Protein AF-A0A698FXP6-F1 (afdb_monomer_lite)

pLDDT: mean 78.18, std 20.12, range [32.0, 98.62]

Structure (mmCIF, N/CA/C/O backbone):
data_AF-A0A698FXP6-F1
#
_entry.id   AF-A0A698FXP6-F1
#
loop_
_atom_site.group_PDB
_atom_site.id
_atom_site.type_symbol
_atom_site.label_atom_id
_atom_site.label_alt_id
_atom_site.label_comp_id
_atom_site.label_asym_id
_atom_site.label_entity_id
_atom_site.label_seq_id
_atom_site.pdbx_PDB_ins_code
_atom_site.Cartn_x
_atom_site.Cartn_y
_atom_site.Cartn_z
_atom_site.occupancy
_atom_site.B_iso_or_equiv
_atom_site.auth_seq_id
_atom_site.auth_comp_id
_atom_site.auth_asym_id
_atom_site.auth_atom_id
_atom_site.pdbx_PDB_model_num
ATOM 1 N N . MET A 1 1 ? 58.112 42.639 3.719 1.00 52.44 1 MET A N 1
ATOM 2 C CA . MET A 1 1 ? 56.842 42.776 4.462 1.00 52.44 1 MET A CA 1
ATOM 3 C C . MET A 1 1 ? 56.917 41.830 5.648 1.00 52.44 1 MET A C 1
ATOM 5 O O . MET A 1 1 ? 56.890 40.625 5.448 1.00 52.44 1 MET A O 1
ATOM 9 N N . SER A 1 2 ? 57.162 42.370 6.843 1.00 51.94 2 SER A N 1
ATOM 10 C CA . SER A 1 2 ? 57.172 41.609 8.096 1.00 51.94 2 SER A CA 1
ATOM 11 C C . SER A 1 2 ? 55.723 41.306 8.459 1.00 51.94 2 SER A C 1
ATOM 13 O O . SER A 1 2 ? 54.957 42.241 8.673 1.00 51.94 2 SER A O 1
ATOM 15 N N . VAL A 1 3 ? 55.326 40.035 8.450 1.00 59.34 3 VAL A N 1
ATOM 16 C CA . VAL A 1 3 ? 54.004 39.623 8.937 1.00 59.34 3 VAL A CA 1
ATOM 17 C C . VAL A 1 3 ? 53.989 39.876 10.440 1.00 59.34 3 VAL A C 1
ATOM 19 O O . VAL A 1 3 ? 54.832 39.337 11.155 1.00 59.34 3 VAL A O 1
ATOM 22 N N . ASP A 1 4 ? 53.078 40.732 10.891 1.00 67.06 4 ASP A N 1
ATOM 23 C CA . ASP A 1 4 ? 52.912 41.076 12.298 1.00 67.06 4 ASP A CA 1
ATOM 24 C C . ASP A 1 4 ? 52.413 39.844 13.068 1.00 67.06 4 ASP A C 1
ATOM 26 O O . ASP A 1 4 ? 51.232 39.501 13.067 1.00 67.06 4 ASP A O 1
ATOM 30 N N . MET A 1 5 ? 53.356 39.101 13.649 1.00 67.50 5 MET A N 1
ATOM 31 C CA . MET A 1 5 ? 53.075 37.915 14.459 1.00 67.50 5 MET A CA 1
ATOM 32 C C . MET A 1 5 ? 52.347 38.266 15.760 1.00 67.50 5 MET A C 1
ATOM 34 O O . MET A 1 5 ? 51.707 37.382 16.323 1.00 67.50 5 MET A O 1
ATOM 38 N N . SER A 1 6 ? 52.393 39.528 16.209 1.00 72.06 6 SER A N 1
ATOM 39 C CA . SER A 1 6 ? 51.707 39.963 17.428 1.00 72.06 6 SER A CA 1
ATOM 40 C C . SER A 1 6 ? 50.195 39.845 17.267 1.00 72.06 6 SER A C 1
ATOM 42 O O . SER A 1 6 ? 49.540 39.224 18.098 1.00 72.06 6 SER A O 1
ATOM 44 N N . SER A 1 7 ? 49.650 40.312 16.136 1.00 71.62 7 SER A N 1
ATOM 45 C CA . SER A 1 7 ? 48.199 40.286 15.906 1.00 71.62 7 SER A CA 1
ATOM 46 C C . SER A 1 7 ? 47.633 38.862 15.870 1.00 71.62 7 SER A C 1
ATOM 48 O O . SER A 1 7 ? 46.507 38.630 16.300 1.00 71.62 7 SER A O 1
ATOM 50 N N . LYS A 1 8 ? 48.413 37.889 15.380 1.00 75.31 8 LYS A N 1
ATOM 51 C CA . LYS A 1 8 ? 48.005 36.476 15.333 1.00 75.31 8 LYS A CA 1
ATOM 52 C C . LYS A 1 8 ? 48.043 35.803 16.703 1.00 75.31 8 LYS A C 1
ATOM 54 O O . LYS A 1 8 ? 47.265 34.885 16.946 1.00 75.31 8 LYS A O 1
ATOM 59 N N . ILE A 1 9 ? 48.952 36.231 17.579 1.00 78.31 9 ILE A N 1
ATOM 60 C CA . ILE A 1 9 ? 49.027 35.743 18.961 1.00 78.31 9 ILE A CA 1
ATOM 61 C C . ILE A 1 9 ? 47.847 36.294 19.768 1.00 78.31 9 ILE A C 1
ATOM 63 O O . ILE A 1 9 ? 47.213 35.533 20.496 1.00 78.31 9 ILE A O 1
ATOM 67 N N . ASP A 1 10 ? 47.499 37.566 19.572 1.00 77.12 10 ASP A N 1
ATOM 68 C CA . ASP A 1 10 ? 46.358 38.197 20.241 1.00 77.12 10 ASP A CA 1
ATOM 69 C C . ASP A 1 10 ? 45.021 37.568 19.806 1.00 77.12 10 ASP A C 1
ATOM 71 O O . ASP A 1 10 ? 44.166 37.268 20.641 1.00 77.12 10 ASP A O 1
ATOM 75 N N . GLU A 1 11 ? 44.863 37.276 18.511 1.00 80.50 11 GLU A N 1
ATOM 76 C CA . GLU A 1 11 ? 43.686 36.580 17.972 1.00 80.50 11 GLU A CA 1
ATOM 77 C C . GLU A 1 11 ? 43.572 35.140 18.505 1.00 80.50 11 GLU A C 1
ATOM 79 O O . GLU A 1 11 ? 42.487 34.683 18.872 1.00 80.50 11 GLU A O 1
ATOM 84 N N . LEU A 1 12 ? 44.695 34.424 18.623 1.00 81.12 12 LEU A N 1
ATOM 85 C CA . LEU A 1 12 ? 44.717 33.083 19.206 1.00 81.12 12 LEU A CA 1
ATOM 86 C C . LEU A 1 12 ? 44.369 33.104 20.703 1.00 81.12 12 LEU A C 1
ATOM 88 O O . LEU A 1 12 ? 43.596 32.260 21.158 1.00 81.12 12 LEU A O 1
ATOM 92 N N . ALA A 1 13 ? 44.896 34.068 21.460 1.00 80.62 13 ALA A N 1
ATOM 93 C CA . ALA A 1 13 ? 44.591 34.233 22.880 1.00 80.62 13 ALA A CA 1
ATOM 94 C C . ALA A 1 13 ? 43.106 34.555 23.110 1.00 80.62 13 ALA A C 1
ATOM 96 O O . ALA A 1 13 ? 42.485 33.994 24.015 1.00 80.62 13 ALA A O 1
ATOM 97 N N . HIS A 1 14 ? 42.518 35.393 22.253 1.00 84.38 14 HIS A N 1
ATOM 98 C CA . HIS A 1 14 ? 41.090 35.698 22.283 1.00 84.38 14 HIS A CA 1
ATOM 99 C C . HIS A 1 14 ? 40.230 34.450 22.030 1.00 84.38 14 HIS A C 1
ATOM 101 O O . HIS A 1 14 ? 39.329 34.146 22.814 1.00 84.38 14 HIS A O 1
ATOM 107 N N . ASN A 1 15 ? 40.567 33.670 20.998 1.00 81.75 15 ASN A N 1
ATOM 108 C CA . ASN A 1 15 ? 39.846 32.442 20.656 1.00 81.75 15 ASN A CA 1
ATOM 109 C C . ASN A 1 15 ? 39.940 31.376 21.759 1.00 81.75 15 ASN A C 1
ATOM 111 O O . ASN A 1 15 ? 38.957 30.695 22.047 1.00 81.75 15 ASN A O 1
ATOM 115 N N . ILE A 1 16 ? 41.099 31.243 22.413 1.00 83.56 16 ILE A N 1
ATOM 116 C CA . ILE A 1 16 ? 41.267 30.342 23.563 1.00 83.56 16 ILE A CA 1
ATOM 117 C C . ILE A 1 16 ? 40.396 30.801 24.741 1.00 83.56 16 ILE A C 1
ATOM 119 O O . ILE A 1 16 ? 39.732 29.971 25.361 1.00 83.56 16 ILE A O 1
ATOM 123 N N . GLY A 1 17 ? 40.339 32.108 25.013 1.00 82.19 17 GLY A N 1
ATOM 124 C CA . GLY A 1 17 ? 39.472 32.672 26.049 1.00 82.19 17 GLY A CA 1
ATOM 125 C C . GLY A 1 17 ? 37.987 32.378 25.813 1.00 82.19 17 GLY A C 1
ATOM 126 O O . GLY A 1 17 ? 37.281 31.990 26.742 1.00 82.19 17 GLY A O 1
ATOM 127 N N . GLU A 1 18 ? 37.508 32.479 24.568 1.00 84.75 18 GLU A N 1
ATOM 128 C CA . GLU A 1 18 ? 36.126 32.108 24.238 1.00 84.75 18 GLU A CA 1
ATOM 129 C C . GLU A 1 18 ? 35.833 30.622 24.465 1.00 84.75 18 GLU A C 1
ATOM 131 O O . GLU A 1 18 ? 34.752 30.271 24.942 1.00 84.75 18 GLU A O 1
ATOM 136 N N . VAL A 1 19 ? 36.775 29.741 24.118 1.00 83.88 19 VAL A N 1
ATOM 137 C CA . VAL A 1 19 ? 36.614 28.293 24.307 1.00 83.88 19 VAL A CA 1
ATOM 138 C C . VAL A 1 19 ? 36.548 27.943 25.793 1.00 83.88 19 VAL A C 1
ATOM 140 O O . VAL A 1 19 ? 35.687 27.154 26.179 1.00 83.88 19 VAL A O 1
ATOM 143 N N . ILE A 1 20 ? 37.390 28.563 26.624 1.00 83.62 20 ILE A N 1
ATOM 144 C CA . ILE A 1 20 ? 37.376 28.376 28.083 1.00 83.62 20 ILE A CA 1
ATOM 145 C C . ILE A 1 20 ? 36.038 28.843 28.669 1.00 83.62 20 ILE A C 1
ATOM 147 O O . ILE A 1 20 ? 35.369 28.068 29.344 1.00 83.62 20 ILE A O 1
ATOM 151 N N . ASN A 1 21 ? 35.565 30.038 28.300 1.00 82.31 21 ASN A N 1
ATOM 152 C CA . ASN A 1 21 ? 34.280 30.554 28.786 1.00 82.31 21 ASN A CA 1
ATOM 153 C C . ASN A 1 21 ? 33.091 29.649 28.406 1.00 82.31 21 ASN A C 1
ATOM 155 O O . ASN A 1 21 ? 32.135 29.505 29.170 1.00 82.31 21 ASN A O 1
ATOM 159 N N . ARG A 1 22 ? 33.124 29.027 27.218 1.00 80.12 22 ARG A N 1
ATOM 160 C CA . ARG A 1 22 ? 32.092 28.063 26.797 1.00 80.12 22 ARG A CA 1
ATOM 161 C C . ARG A 1 22 ? 32.179 26.748 27.573 1.00 80.12 22 ARG A C 1
ATOM 163 O O . ARG A 1 22 ? 31.138 26.137 27.809 1.00 80.12 22 ARG A O 1
ATOM 170 N N . ALA A 1 23 ? 33.382 26.314 27.945 1.00 75.69 23 ALA A N 1
ATOM 171 C CA . ALA A 1 23 ? 33.595 25.121 28.758 1.00 75.69 23 ALA A CA 1
ATOM 172 C C . ALA A 1 23 ? 33.099 25.324 30.199 1.00 75.69 23 ALA A C 1
ATOM 174 O O . ALA A 1 23 ? 32.374 24.469 30.704 1.00 75.69 23 ALA A O 1
ATOM 175 N N . ASP A 1 24 ? 33.376 26.480 30.805 1.00 80.75 24 ASP A N 1
ATOM 176 C CA . ASP A 1 24 ? 32.893 26.820 32.151 1.00 80.75 24 ASP A CA 1
ATOM 177 C C . ASP A 1 24 ? 31.356 26.876 32.192 1.00 80.75 24 ASP A C 1
ATOM 179 O O . ASP A 1 24 ? 30.720 26.249 33.035 1.00 80.75 24 ASP A O 1
ATOM 183 N N . ALA A 1 25 ? 30.726 27.496 31.187 1.00 79.94 25 ALA A N 1
ATOM 184 C CA . ALA A 1 25 ? 29.265 27.530 31.076 1.00 79.94 25 ALA A CA 1
ATOM 185 C C . ALA A 1 25 ? 28.618 26.145 30.852 1.00 79.94 25 ALA A C 1
ATOM 187 O O . ALA A 1 25 ? 27.419 25.970 31.095 1.00 79.94 25 ALA A O 1
ATOM 188 N N . LEU A 1 26 ? 29.370 25.169 30.330 1.00 75.00 26 LEU A N 1
ATOM 189 C CA . LEU A 1 26 ? 28.927 23.777 30.227 1.00 75.00 26 LEU A CA 1
ATOM 190 C C . LEU A 1 26 ? 29.074 23.057 31.570 1.00 75.00 26 LEU A C 1
ATOM 192 O O . LEU A 1 26 ? 28.147 22.345 31.951 1.00 75.00 26 LEU A O 1
ATOM 196 N N . MET A 1 27 ? 30.175 23.275 32.292 1.00 76.25 27 MET A N 1
ATOM 197 C CA . MET A 1 27 ? 30.396 22.716 33.630 1.00 76.25 27 MET A CA 1
ATOM 198 C C . MET A 1 27 ? 29.318 23.164 34.621 1.00 76.25 27 MET A C 1
ATOM 200 O O . MET A 1 27 ? 28.697 22.308 35.246 1.00 76.25 27 MET A O 1
ATOM 204 N N . ASP A 1 28 ? 28.971 24.454 34.649 1.00 72.75 28 ASP A N 1
ATOM 205 C CA . ASP A 1 28 ? 27.886 24.976 35.498 1.00 72.75 28 ASP A CA 1
ATOM 206 C C . ASP A 1 28 ? 26.535 24.286 35.218 1.00 72.75 28 ASP A C 1
ATOM 208 O O . ASP A 1 28 ? 25.719 24.055 36.116 1.00 72.75 28 ASP A O 1
ATOM 212 N N . LYS A 1 29 ? 26.268 23.936 33.950 1.00 73.00 29 LYS A N 1
ATOM 213 C CA . LYS A 1 29 ? 25.051 23.203 33.565 1.00 73.00 29 LYS A CA 1
ATOM 214 C C . LYS A 1 29 ? 25.092 21.743 34.006 1.00 73.00 29 LYS A C 1
ATOM 216 O O . LYS A 1 29 ? 24.040 21.205 34.342 1.00 73.00 29 LYS A O 1
ATOM 221 N N . PHE A 1 30 ? 26.262 21.104 33.993 1.00 67.56 30 PHE A N 1
ATOM 222 C CA . PHE A 1 30 ? 26.419 19.737 34.489 1.00 67.56 30 PHE A CA 1
ATOM 223 C C . PHE A 1 30 ? 26.236 19.668 36.006 1.00 67.56 30 PHE A C 1
ATOM 225 O O . PHE A 1 30 ? 25.444 18.848 36.461 1.00 67.56 30 PHE A O 1
ATOM 232 N N . GLU A 1 31 ? 26.850 20.578 36.765 1.00 69.44 31 GLU A N 1
ATOM 233 C CA . GLU A 1 31 ? 26.693 20.641 38.226 1.00 69.44 31 GLU A CA 1
ATOM 234 C C . GLU A 1 31 ? 25.235 20.895 38.634 1.00 69.44 31 GLU A C 1
ATOM 236 O O . GLU A 1 31 ? 24.702 20.250 39.540 1.00 69.44 31 GLU A O 1
ATOM 241 N N . LYS A 1 32 ? 24.536 21.781 37.911 1.00 71.62 32 LYS A N 1
ATOM 242 C CA . LYS A 1 32 ? 23.106 22.014 38.138 1.00 71.62 32 LYS A CA 1
ATOM 243 C C . LYS A 1 32 ? 22.263 20.759 37.876 1.00 71.62 32 LYS A C 1
ATOM 245 O O . LYS A 1 32 ? 21.368 20.455 38.662 1.00 71.62 32 LYS A O 1
ATOM 250 N N . ASN A 1 33 ? 22.555 20.027 36.801 1.00 65.62 33 ASN A N 1
ATOM 251 C CA . ASN A 1 33 ? 21.835 18.800 36.464 1.00 65.62 33 ASN A CA 1
ATOM 252 C C . ASN A 1 33 ? 22.111 17.666 37.467 1.00 65.62 33 ASN A C 1
ATOM 254 O O . ASN A 1 33 ? 21.195 16.904 37.767 1.00 65.62 33 ASN A O 1
ATOM 258 N N . GLU A 1 34 ? 23.326 17.555 38.015 1.00 64.56 34 GLU A N 1
ATOM 259 C CA . GLU A 1 34 ? 23.627 16.605 39.099 1.00 64.56 34 GLU A CA 1
ATOM 260 C C . GLU A 1 34 ? 22.821 16.920 40.368 1.00 64.56 34 GLU A C 1
ATOM 262 O O . GLU A 1 34 ? 22.254 16.011 40.979 1.00 64.56 34 GLU A O 1
ATOM 267 N N . GLY A 1 35 ? 22.687 18.203 40.723 1.00 66.12 35 GLY A N 1
ATOM 268 C CA . GLY A 1 35 ? 21.831 18.636 41.832 1.00 66.12 35 GLY A CA 1
ATOM 269 C C . GLY A 1 35 ? 20.350 18.293 41.623 1.00 66.12 35 GLY A C 1
ATOM 270 O O . GLY A 1 35 ? 19.685 17.815 42.547 1.00 66.12 35 GLY A O 1
ATOM 271 N N . ASP A 1 36 ? 19.839 18.478 40.403 1.00 67.81 36 ASP A N 1
ATOM 272 C CA . ASP A 1 36 ? 18.456 18.135 40.050 1.00 67.81 36 ASP A CA 1
ATOM 273 C C . ASP A 1 36 ? 18.206 16.612 40.105 1.00 67.81 36 ASP A C 1
ATOM 275 O O . ASP A 1 36 ? 17.143 16.179 40.559 1.00 67.81 36 ASP A O 1
ATOM 279 N N . ILE A 1 37 ? 19.187 15.789 39.711 1.00 66.62 37 ILE A N 1
ATOM 280 C CA . ILE A 1 37 ? 19.115 14.319 39.798 1.00 66.62 37 ILE A CA 1
ATOM 281 C C . ILE A 1 37 ? 19.103 13.855 41.260 1.00 66.62 37 ILE A C 1
ATOM 283 O O . ILE A 1 37 ? 18.227 13.073 41.637 1.00 66.62 37 ILE A O 1
ATOM 287 N N . ALA A 1 38 ? 19.987 14.391 42.107 1.00 63.47 38 ALA A N 1
ATOM 288 C CA . ALA A 1 38 ? 20.006 14.071 43.537 1.00 63.47 38 ALA A CA 1
ATOM 289 C C . ALA A 1 38 ? 18.671 14.427 44.225 1.00 63.47 38 ALA A C 1
ATOM 291 O O . ALA A 1 38 ? 18.154 13.667 45.048 1.00 63.47 38 ALA A O 1
ATOM 292 N N . GLY A 1 39 ? 18.048 15.546 43.833 1.00 62.97 39 GLY A N 1
ATOM 293 C CA . GLY A 1 39 ? 16.727 15.946 44.328 1.00 62.97 39 GLY A CA 1
ATOM 294 C C . GLY A 1 39 ? 15.571 15.045 43.865 1.00 62.97 39 GLY A C 1
ATOM 295 O O . GLY A 1 39 ? 14.529 14.993 44.527 1.00 62.97 39 GLY A O 1
ATOM 296 N N . ILE A 1 40 ? 15.720 14.332 42.743 1.00 65.56 40 ILE A N 1
ATOM 297 C CA . ILE A 1 40 ? 14.756 13.323 42.274 1.00 65.56 40 ILE A CA 1
ATOM 298 C C . ILE A 1 40 ? 14.931 12.013 43.054 1.00 65.56 40 ILE A C 1
ATOM 300 O O . ILE A 1 40 ? 13.928 11.422 43.461 1.00 65.56 40 ILE A O 1
ATOM 304 N N . GLU A 1 41 ? 16.168 11.591 43.321 1.00 63.84 41 GLU A N 1
ATOM 305 C CA . GLU A 1 41 ? 16.457 10.389 44.117 1.00 63.84 41 GLU A CA 1
ATOM 306 C C . GLU A 1 41 ? 15.926 10.510 45.554 1.00 63.84 41 GLU A C 1
ATOM 308 O O . GLU A 1 41 ? 15.222 9.612 46.020 1.00 63.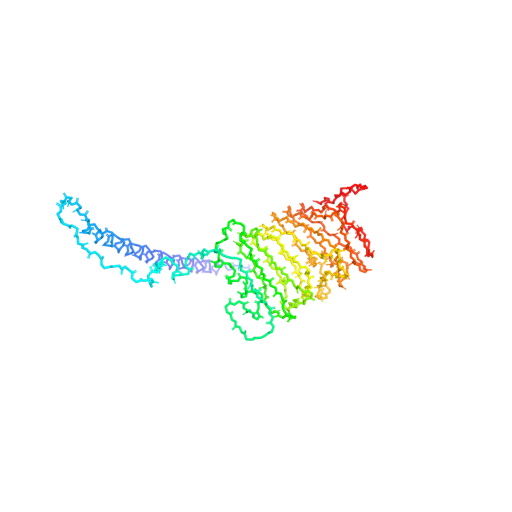84 41 GLU A O 1
ATOM 313 N N . GLU A 1 42 ? 16.115 11.660 46.216 1.00 65.19 42 GLU A N 1
ATOM 314 C CA . GLU A 1 42 ? 15.576 11.900 47.567 1.00 65.19 42 GLU A CA 1
ATOM 315 C C . GLU A 1 42 ? 14.032 11.830 47.600 1.00 65.19 42 GLU A C 1
ATOM 317 O O . GLU A 1 42 ? 13.423 11.344 48.561 1.00 65.19 42 GLU A O 1
ATOM 322 N N . LYS A 1 43 ? 13.362 12.293 46.534 1.00 64.19 43 LYS A N 1
ATOM 323 C CA . LYS A 1 43 ? 11.895 12.227 46.413 1.00 64.19 43 LYS A CA 1
ATOM 324 C C . LYS A 1 43 ? 11.394 10.804 46.173 1.00 64.19 43 LYS A C 1
ATOM 326 O O . LYS A 1 43 ? 10.335 10.450 46.694 1.00 64.19 43 LYS A O 1
ATOM 331 N N . LEU A 1 44 ? 12.135 9.991 45.421 1.00 61.44 44 LEU A N 1
ATOM 332 C CA . LEU A 1 44 ? 11.814 8.580 45.195 1.00 61.44 44 LEU A CA 1
ATOM 333 C C . LEU A 1 44 ? 11.994 7.746 46.471 1.00 61.44 44 LEU A C 1
ATOM 335 O O . LEU A 1 44 ? 11.150 6.902 46.771 1.00 61.44 44 LEU A O 1
ATOM 339 N N . GLU A 1 45 ? 13.024 8.023 47.271 1.00 63.06 45 GLU A N 1
ATOM 340 C CA . GLU A 1 45 ? 13.271 7.312 48.532 1.00 63.06 45 GLU A CA 1
ATOM 341 C C . GLU A 1 45 ? 12.207 7.631 49.605 1.00 63.06 45 GLU A C 1
ATOM 343 O O . GLU A 1 45 ? 11.726 6.736 50.312 1.00 63.06 45 GLU A O 1
ATOM 348 N N . LYS A 1 46 ? 11.733 8.885 49.664 1.0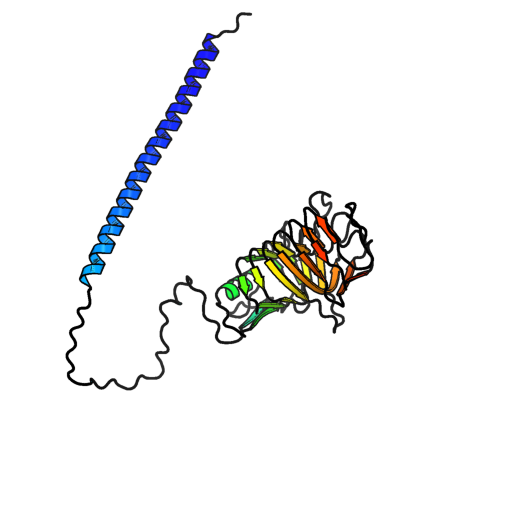0 59.31 46 LYS A N 1
ATOM 349 C CA . LYS A 1 46 ? 10.586 9.272 50.512 1.00 59.31 46 LYS A CA 1
ATOM 350 C C . LYS A 1 46 ? 9.265 8.655 50.045 1.00 59.31 46 LYS A C 1
ATOM 352 O O . LYS A 1 46 ? 8.431 8.310 50.876 1.00 59.31 46 LYS A O 1
ATOM 357 N N . ALA A 1 47 ? 9.064 8.477 48.739 1.00 55.84 47 ALA A N 1
ATOM 358 C CA . ALA A 1 47 ? 7.872 7.803 48.223 1.00 55.84 47 ALA A CA 1
ATOM 359 C C . ALA A 1 47 ? 7.876 6.294 48.544 1.00 55.84 47 ALA A C 1
ATOM 361 O O . ALA A 1 47 ? 6.839 5.738 48.897 1.00 55.84 47 ALA A O 1
ATOM 362 N N . ALA A 1 48 ? 9.043 5.642 48.501 1.00 53.69 48 ALA A N 1
ATOM 363 C CA . ALA A 1 48 ? 9.191 4.211 48.779 1.00 53.69 48 ALA A CA 1
ATOM 364 C C . ALA A 1 48 ? 9.042 3.835 50.269 1.00 53.69 48 ALA A C 1
ATOM 366 O O . ALA A 1 48 ? 8.766 2.678 50.592 1.00 53.69 48 ALA A O 1
ATOM 367 N N . THR A 1 49 ? 9.224 4.785 51.189 1.00 51.78 49 THR A N 1
ATOM 368 C CA . THR A 1 49 ? 9.052 4.555 52.636 1.00 51.78 49 THR A CA 1
ATOM 369 C C . THR A 1 49 ? 7.598 4.682 53.095 1.00 51.78 49 THR A C 1
ATOM 371 O O . THR A 1 49 ? 7.204 3.963 54.008 1.00 51.78 49 THR A O 1
ATOM 374 N N . ILE A 1 50 ? 6.773 5.492 52.422 1.00 49.88 50 ILE A N 1
ATOM 375 C CA . ILE A 1 50 ? 5.343 5.662 52.749 1.00 49.88 50 ILE A CA 1
ATOM 376 C C . ILE A 1 50 ? 4.517 4.403 52.412 1.00 49.88 50 ILE A C 1
ATOM 378 O O . ILE A 1 50 ? 3.509 4.135 53.060 1.00 49.88 50 ILE A O 1
ATOM 382 N N . ASP A 1 51 ? 4.964 3.580 51.459 1.00 44.38 51 ASP A N 1
ATOM 383 C CA . ASP A 1 51 ? 4.241 2.370 51.030 1.00 44.38 51 ASP A CA 1
ATOM 384 C C . ASP A 1 51 ? 4.514 1.137 51.923 1.00 44.38 51 ASP A C 1
ATOM 386 O O . ASP A 1 51 ? 3.795 0.139 51.871 1.00 44.38 51 ASP A O 1
ATOM 390 N N . LYS A 1 52 ? 5.534 1.192 52.796 1.00 46.31 52 LYS A N 1
ATOM 391 C CA . LYS A 1 52 ? 5.865 0.086 53.719 1.00 46.31 52 LYS A CA 1
ATOM 392 C C . LYS A 1 52 ? 4.985 0.026 54.970 1.00 46.31 52 LYS A C 1
ATOM 394 O O . LYS A 1 52 ? 4.895 -1.044 55.571 1.00 46.31 52 LYS A O 1
ATOM 399 N N . ASP A 1 53 ? 4.293 1.108 55.319 1.00 41.09 53 ASP A N 1
ATOM 400 C CA . ASP A 1 53 ? 3.414 1.146 56.498 1.00 41.09 53 ASP A CA 1
ATOM 401 C C . ASP A 1 53 ? 1.989 0.631 56.216 1.00 41.09 53 ASP A C 1
ATOM 403 O O . ASP A 1 53 ? 1.221 0.398 57.147 1.00 41.09 53 ASP A O 1
ATOM 407 N N . ASN A 1 54 ? 1.654 0.328 54.954 1.00 43.44 54 ASN A N 1
ATOM 408 C CA . ASN A 1 54 ? 0.401 -0.333 54.560 1.00 43.44 54 ASN A CA 1
ATOM 409 C C . ASN A 1 54 ? 0.555 -1.855 54.385 1.00 43.44 54 ASN A C 1
ATOM 411 O O . ASN A 1 54 ? -0.108 -2.477 53.550 1.00 43.44 54 ASN A O 1
ATOM 415 N N . SER A 1 55 ? 1.417 -2.490 55.187 1.00 40.78 55 SER A N 1
ATOM 416 C CA . SER A 1 55 ? 1.478 -3.952 55.227 1.00 40.78 55 SER A CA 1
ATOM 417 C C . SER A 1 55 ? 0.214 -4.520 55.889 1.00 40.78 55 SER A C 1
ATOM 419 O O . SER A 1 55 ? 0.010 -4.479 57.103 1.00 40.78 55 SER A O 1
ATOM 421 N N . PHE A 1 56 ? -0.670 -5.049 55.047 1.00 42.88 56 PHE A N 1
ATOM 422 C CA . PHE A 1 56 ? -1.798 -5.889 55.430 1.00 42.88 56 PHE A CA 1
ATOM 423 C C . PHE A 1 56 ? -1.275 -7.113 56.205 1.00 42.88 56 PHE A C 1
ATOM 425 O O . PHE A 1 56 ? -0.814 -8.093 55.618 1.00 42.88 56 PHE A O 1
ATOM 432 N N . SER A 1 57 ? -1.344 -7.075 57.537 1.00 38.22 57 SER A N 1
ATOM 433 C CA . SER A 1 57 ? -1.141 -8.256 58.380 1.00 38.22 57 SER A CA 1
ATOM 434 C C . SER A 1 57 ? -2.447 -9.052 58.440 1.00 38.22 57 SER A C 1
ATOM 436 O O . SER A 1 57 ? -3.321 -8.834 59.276 1.00 38.22 57 SER A O 1
ATOM 438 N N . GLY A 1 58 ? -2.607 -9.972 57.488 1.00 33.84 58 GLY A N 1
ATOM 439 C CA . GLY A 1 58 ? -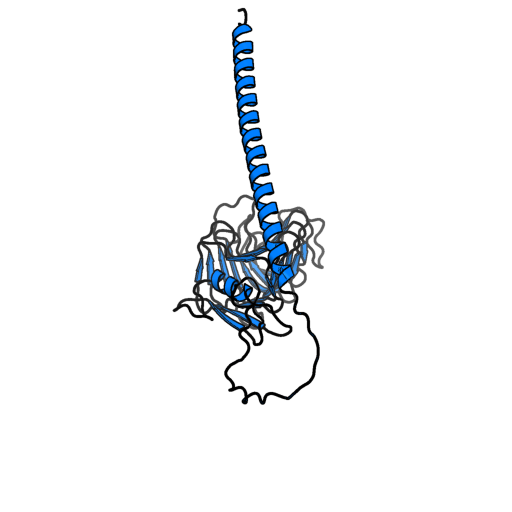3.709 -10.930 57.469 1.00 33.84 58 GLY A CA 1
ATOM 440 C C . GLY A 1 58 ? -3.592 -11.927 58.620 1.00 33.84 58 GLY A C 1
ATOM 441 O O . GLY A 1 58 ? -2.915 -12.944 58.492 1.00 33.84 58 GLY A O 1
ATOM 442 N N . ASN A 1 59 ? -4.269 -11.647 59.734 1.00 32.00 59 ASN A N 1
ATOM 443 C CA . ASN A 1 59 ? -4.535 -12.632 60.776 1.00 32.00 59 ASN A CA 1
ATOM 444 C C . ASN A 1 59 ? -5.887 -13.299 60.470 1.00 32.00 59 ASN A C 1
ATOM 446 O O . ASN A 1 59 ? -6.941 -12.670 60.544 1.00 32.00 59 ASN A O 1
ATOM 450 N N . ASN A 1 60 ? -5.843 -14.571 60.075 1.00 39.66 60 ASN A N 1
ATOM 451 C CA . ASN A 1 60 ? -7.021 -15.396 59.822 1.00 39.66 60 ASN A CA 1
ATOM 452 C C . ASN A 1 60 ? -7.714 -15.752 61.144 1.00 39.66 60 ASN A C 1
ATOM 454 O O . ASN A 1 60 ? -7.220 -16.596 61.890 1.00 39.66 60 ASN A O 1
ATOM 458 N N . SER A 1 61 ? -8.904 -15.208 61.389 1.00 35.53 61 SER A N 1
ATOM 459 C CA . SER A 1 61 ? -9.881 -15.827 62.288 1.00 35.53 61 SER A CA 1
ATOM 460 C C . SER A 1 61 ? -11.240 -15.873 61.598 1.00 35.53 61 SER A C 1
ATOM 462 O O . SER A 1 61 ? -11.867 -14.845 61.351 1.00 35.53 61 SER A O 1
ATOM 464 N N . PHE A 1 62 ? -11.672 -17.087 61.266 1.00 45.78 62 PHE A N 1
ATOM 465 C CA . PHE A 1 62 ? -13.036 -17.388 60.855 1.00 45.78 62 PHE A CA 1
ATOM 466 C C . PHE A 1 62 ? -14.011 -16.965 61.955 1.00 45.78 62 PHE A C 1
ATOM 468 O O . PHE A 1 62 ? -14.006 -17.582 63.012 1.00 45.78 62 PHE A O 1
ATOM 475 N N . GLU A 1 63 ? -14.892 -16.000 61.683 1.00 37.81 63 GLU A N 1
ATOM 476 C CA . GLU A 1 63 ? -16.184 -15.914 62.365 1.00 37.81 63 GLU A CA 1
ATOM 477 C C . GLU A 1 63 ? -17.225 -15.143 61.527 1.00 37.81 63 GLU A C 1
ATOM 479 O O . GLU A 1 63 ? -17.086 -13.957 61.248 1.00 37.81 63 GLU A O 1
ATOM 484 N N . LYS A 1 64 ? -18.288 -15.883 61.173 1.00 34.91 64 LYS A N 1
ATOM 485 C CA . LYS A 1 64 ? -19.571 -15.522 60.532 1.00 34.91 64 LYS A CA 1
ATOM 486 C C . LYS A 1 64 ? -19.573 -15.081 59.050 1.00 34.91 64 LYS A C 1
ATOM 488 O O . LYS A 1 64 ? -19.000 -14.055 58.703 1.00 34.91 64 LYS A O 1
ATOM 493 N N . PRO A 1 65 ? -20.329 -15.782 58.174 1.00 37.25 65 PRO A N 1
ATOM 494 C CA . PRO A 1 65 ? -20.593 -15.295 56.827 1.00 37.25 65 PRO A CA 1
ATOM 495 C C . PRO A 1 65 ? -21.534 -14.087 56.907 1.00 37.25 65 PRO A C 1
ATOM 497 O O . PRO A 1 65 ? -22.679 -14.198 57.346 1.00 37.25 65 PRO A O 1
ATOM 500 N N . ILE A 1 66 ? -21.044 -12.924 56.486 1.00 35.78 66 ILE A N 1
ATOM 501 C CA . ILE A 1 66 ? -21.893 -11.771 56.191 1.00 35.78 66 ILE A CA 1
ATOM 502 C C . ILE A 1 66 ? -22.633 -12.112 54.896 1.00 35.78 66 ILE A C 1
ATOM 504 O O . ILE A 1 66 ? -22.012 -12.371 53.867 1.00 35.78 66 ILE A O 1
ATOM 508 N N . SER A 1 67 ? -23.963 -12.160 54.959 1.00 37.19 67 SER A N 1
ATOM 509 C CA . SER A 1 67 ? -24.812 -12.344 53.783 1.00 37.19 67 SER A CA 1
ATOM 510 C C . SER A 1 67 ? -24.627 -11.147 52.851 1.00 37.19 67 SER A C 1
ATOM 512 O O . SER A 1 67 ? -25.035 -10.035 53.179 1.00 37.19 67 SER A O 1
ATOM 514 N N . ILE A 1 68 ? -23.996 -11.373 51.702 1.00 37.12 68 ILE A N 1
ATOM 515 C CA . ILE A 1 68 ? -23.871 -10.382 50.633 1.00 37.12 68 ILE A CA 1
ATOM 516 C C . ILE A 1 68 ? -25.217 -10.358 49.889 1.00 37.12 68 ILE A C 1
ATOM 518 O O . ILE A 1 68 ? -25.680 -11.427 49.483 1.00 37.12 68 ILE A O 1
ATOM 522 N N . PRO A 1 69 ? -25.882 -9.200 49.725 1.00 34.56 69 PRO A N 1
ATOM 523 C CA . PRO A 1 69 ? -27.051 -9.101 48.858 1.00 34.56 69 PRO A CA 1
ATOM 524 C C . PRO A 1 69 ? -26.650 -9.464 47.426 1.00 34.56 69 PRO A C 1
ATOM 526 O O . PRO A 1 69 ? -25.577 -9.062 46.976 1.00 34.56 69 PRO A O 1
ATOM 529 N N . GLU A 1 70 ? -27.493 -10.222 46.723 1.00 36.09 70 GLU A N 1
ATOM 530 C CA . GLU A 1 70 ? -27.298 -10.556 45.309 1.00 36.09 70 GLU A CA 1
ATOM 531 C C . GLU A 1 70 ? -26.879 -9.319 44.510 1.00 36.09 70 GLU A C 1
ATOM 533 O O . GLU A 1 70 ? -27.579 -8.305 44.483 1.00 36.09 70 GLU A O 1
ATOM 538 N N . ALA A 1 71 ? -25.714 -9.413 43.867 1.00 35.66 71 ALA A N 1
ATOM 539 C CA . ALA A 1 71 ? -25.227 -8.398 42.956 1.00 35.66 71 ALA A CA 1
ATOM 540 C C . ALA A 1 71 ? -26.252 -8.213 41.830 1.00 35.66 71 ALA A C 1
ATOM 542 O O . ALA A 1 71 ? -26.484 -9.111 41.016 1.00 35.66 71 ALA A O 1
ATOM 543 N N . THR A 1 72 ? -26.865 -7.034 41.776 1.00 36.94 72 THR A N 1
ATOM 544 C CA . THR A 1 72 ? -27.553 -6.565 40.579 1.00 36.94 72 THR A CA 1
ATOM 545 C C . THR A 1 72 ? -26.561 -6.580 39.413 1.00 36.94 72 THR A C 1
ATOM 547 O O . THR A 1 72 ? -25.380 -6.267 39.569 1.00 36.94 72 THR A O 1
ATOM 550 N N . LYS A 1 73 ? -27.040 -7.000 38.238 1.00 44.53 73 LYS A N 1
ATOM 551 C CA . LYS A 1 73 ? -26.289 -7.234 36.989 1.00 44.53 73 LYS A CA 1
ATOM 552 C C . LYS A 1 73 ? -25.646 -5.977 36.356 1.00 44.53 73 LYS A C 1
ATOM 554 O O . LYS A 1 73 ? -25.606 -5.875 35.137 1.00 44.53 73 LYS A O 1
ATOM 559 N N . GLU A 1 74 ? -25.154 -5.021 37.137 1.00 37.75 74 GLU A N 1
ATOM 560 C CA . GLU A 1 74 ? -24.621 -3.746 36.624 1.00 37.75 74 GLU A CA 1
ATOM 561 C C . GLU A 1 74 ? -23.139 -3.492 36.919 1.00 37.75 74 GLU A C 1
ATOM 563 O O . GLU A 1 74 ? -22.591 -2.511 36.435 1.00 37.75 74 GLU A O 1
ATOM 568 N N . ASN A 1 75 ? -22.444 -4.399 37.608 1.00 38.97 75 ASN A N 1
ATOM 569 C CA . ASN A 1 75 ? -20.995 -4.296 37.801 1.00 38.97 75 ASN A CA 1
ATOM 570 C C . ASN A 1 75 ? -20.249 -5.364 36.991 1.00 38.97 75 ASN A C 1
ATOM 572 O O . ASN A 1 75 ? -19.583 -6.239 37.546 1.00 38.97 75 ASN A O 1
ATOM 576 N N . GLU A 1 76 ? -20.342 -5.287 35.660 1.00 42.19 76 GLU A N 1
ATOM 577 C CA . GLU A 1 76 ? -19.249 -5.790 34.825 1.00 42.19 76 GLU A CA 1
ATOM 578 C C . GLU A 1 76 ? -18.029 -4.908 35.112 1.00 42.19 76 GLU A C 1
ATOM 580 O O . GLU A 1 76 ? -18.087 -3.686 34.987 1.00 42.19 76 GLU A O 1
ATOM 585 N N . GLY A 1 77 ? -16.968 -5.537 35.619 1.00 39.28 77 GLY A N 1
ATOM 586 C CA . GLY A 1 77 ? -15.831 -4.880 36.248 1.00 39.28 77 GLY A CA 1
ATOM 587 C C . GLY A 1 77 ? -15.331 -3.655 35.490 1.00 39.28 77 GLY A C 1
ATOM 588 O O . GLY A 1 77 ? -14.901 -3.744 34.340 1.00 39.28 77 GLY A O 1
ATOM 589 N N . ILE A 1 78 ? -15.325 -2.518 36.186 1.00 40.44 78 ILE A N 1
ATOM 590 C CA . ILE A 1 78 ? -14.553 -1.344 35.793 1.00 40.44 78 ILE A CA 1
ATOM 591 C C . ILE A 1 78 ? -13.090 -1.784 35.798 1.00 40.44 78 ILE A C 1
ATOM 593 O O . ILE A 1 78 ? -12.439 -1.885 36.837 1.00 40.44 78 ILE A O 1
ATOM 597 N N . ASN A 1 79 ? -12.597 -2.127 34.616 1.00 44.06 79 ASN A N 1
ATOM 598 C CA . ASN A 1 79 ? -11.236 -2.563 34.394 1.00 44.06 79 ASN A CA 1
ATOM 599 C C . ASN A 1 79 ? -10.349 -1.311 34.441 1.00 44.06 79 ASN A C 1
ATOM 601 O O . ASN A 1 79 ? -10.078 -0.681 33.420 1.00 44.06 79 ASN A O 1
ATOM 605 N N . LEU A 1 80 ? -9.956 -0.904 35.651 1.00 43.94 80 LEU A N 1
ATOM 606 C CA . LEU A 1 80 ? -9.229 0.343 35.931 1.00 43.94 80 LEU A CA 1
ATOM 607 C C . LEU A 1 80 ? -7.909 0.479 35.140 1.00 43.94 80 LEU A C 1
ATOM 609 O O . LEU A 1 80 ? -7.412 1.586 34.975 1.00 43.94 80 LEU A O 1
ATOM 613 N N . GLY A 1 81 ? -7.375 -0.612 34.574 1.00 42.19 81 GLY A N 1
ATOM 614 C CA . GLY A 1 81 ? -6.211 -0.590 33.678 1.00 42.19 81 GLY A CA 1
ATOM 615 C C . GLY A 1 81 ? -6.494 -0.190 32.219 1.00 42.19 81 GLY A C 1
ATOM 616 O O . GLY A 1 81 ? -5.552 0.073 31.478 1.00 42.19 81 GLY A O 1
ATOM 617 N N . GLN A 1 82 ? -7.758 -0.131 31.777 1.00 46.81 82 GLN A N 1
ATOM 618 C CA . GLN A 1 82 ? -8.127 0.206 30.388 1.00 46.81 82 GLN A CA 1
ATOM 619 C C . GLN A 1 82 ? -8.438 1.698 30.172 1.00 46.81 82 GLN A C 1
ATOM 621 O O . GLN A 1 82 ? -8.530 2.139 29.027 1.00 46.81 82 GLN A O 1
ATOM 626 N N . ALA A 1 83 ? -8.588 2.481 31.247 1.00 43.97 83 ALA A N 1
ATOM 627 C CA . ALA A 1 83 ? -8.989 3.889 31.178 1.00 43.97 83 ALA A CA 1
ATOM 628 C C . ALA A 1 83 ? -7.848 4.848 30.779 1.00 43.97 83 ALA A C 1
ATOM 630 O O . ALA A 1 83 ? -8.111 5.922 30.248 1.00 43.97 83 ALA A O 1
ATOM 631 N N . ASP A 1 84 ? -6.588 4.449 30.968 1.00 43.94 84 ASP A N 1
ATOM 632 C CA . ASP A 1 84 ? -5.437 5.350 30.818 1.00 43.94 84 ASP A CA 1
ATOM 633 C C . ASP A 1 84 ? -4.821 5.385 29.412 1.00 43.94 84 ASP A C 1
ATOM 635 O O . ASP A 1 84 ? -3.798 6.035 29.208 1.00 43.94 84 ASP A O 1
ATOM 639 N N . GLY A 1 85 ? -5.370 4.656 28.432 1.00 50.59 85 GLY A N 1
ATOM 640 C CA . GLY A 1 85 ? -4.841 4.616 27.056 1.00 50.59 85 GLY A CA 1
ATOM 641 C C . GLY A 1 85 ? -3.411 4.062 26.919 1.00 50.59 85 GLY A C 1
ATOM 642 O O . GLY A 1 85 ? -2.895 3.959 25.810 1.00 50.59 85 GLY A O 1
ATOM 643 N N . ARG A 1 86 ? -2.778 3.682 28.036 1.00 52.09 86 ARG A N 1
ATOM 644 C CA . ARG A 1 86 ? -1.422 3.121 28.126 1.00 52.09 86 ARG A CA 1
ATOM 645 C C . ARG A 1 86 ? -1.349 1.649 27.717 1.00 52.09 86 ARG A C 1
ATOM 647 O O . ARG A 1 86 ? -0.261 1.150 27.449 1.00 52.09 86 ARG A O 1
ATOM 654 N N . TYR A 1 87 ? -2.492 0.968 27.656 1.00 58.47 87 TYR A N 1
ATOM 655 C CA . TYR A 1 87 ? -2.586 -0.450 27.335 1.00 58.47 87 TYR A CA 1
ATOM 656 C C . TYR A 1 87 ? -3.595 -0.673 26.217 1.00 58.47 87 TYR A C 1
ATOM 658 O O . TYR A 1 87 ? -4.702 -0.130 26.237 1.00 58.47 87 TYR A O 1
ATOM 666 N N . SER A 1 88 ? -3.207 -1.491 25.245 1.00 72.12 88 SER A N 1
ATOM 667 C CA . SER A 1 88 ? -4.082 -1.874 24.150 1.00 72.12 88 SER A CA 1
ATOM 668 C C . SER A 1 88 ? -5.311 -2.649 24.674 1.00 72.12 88 SER A C 1
ATOM 670 O O . SER A 1 88 ? -5.219 -3.489 25.569 1.00 72.12 88 SER A O 1
ATOM 672 N N . GLN A 1 89 ? -6.483 -2.353 24.119 1.00 80.31 89 GLN A N 1
ATOM 673 C CA . GLN A 1 89 ? -7.782 -2.915 24.469 1.00 80.31 89 GLN A CA 1
ATOM 674 C C . GLN A 1 89 ? -7.971 -4.315 23.890 1.00 80.31 89 GLN A C 1
ATOM 676 O O . GLN A 1 89 ? -7.602 -4.598 22.754 1.00 80.31 89 GLN A O 1
ATOM 681 N N . LEU A 1 90 ? -8.602 -5.197 24.656 1.00 82.75 90 LEU A N 1
ATOM 682 C CA . LEU A 1 90 ? -8.850 -6.565 24.228 1.00 82.75 90 LEU A CA 1
ATOM 683 C C . LEU A 1 90 ? -9.970 -6.625 23.178 1.00 82.75 90 LEU A C 1
ATOM 685 O O . LEU A 1 90 ? -11.101 -6.225 23.458 1.00 82.75 90 LEU A O 1
ATOM 689 N N . LEU A 1 91 ? -9.692 -7.183 21.996 1.00 84.25 91 LEU A N 1
ATOM 690 C CA . LEU A 1 91 ? -10.717 -7.372 20.971 1.00 84.25 91 LEU A CA 1
ATOM 691 C C . LEU A 1 91 ? -11.435 -8.725 21.124 1.00 84.25 91 LEU A C 1
ATOM 693 O O . LEU A 1 91 ? -10.862 -9.780 20.863 1.00 84.25 91 LEU A O 1
ATOM 697 N N . THR A 1 92 ? -12.715 -8.702 21.508 1.00 83.81 92 THR A N 1
ATOM 698 C CA . THR A 1 92 ? -13.529 -9.913 21.769 1.00 83.81 92 THR A CA 1
ATOM 699 C C . THR A 1 92 ? -14.431 -10.329 20.598 1.00 83.81 92 THR A C 1
ATOM 701 O O . THR A 1 92 ? -14.898 -11.471 20.527 1.00 83.81 92 THR A O 1
ATOM 704 N N . LYS A 1 93 ? -14.650 -9.435 19.630 1.00 88.31 93 LYS A N 1
ATOM 705 C CA . LYS A 1 93 ? -15.458 -9.643 18.417 1.00 88.31 93 LYS A CA 1
ATOM 706 C C . LYS A 1 93 ? -14.759 -9.043 17.201 1.00 88.31 93 LYS A C 1
ATOM 708 O O . LYS A 1 93 ? -13.868 -8.222 17.364 1.00 88.31 93 LYS A O 1
ATOM 713 N N . ASP A 1 94 ? -15.166 -9.438 16.000 1.00 92.44 94 ASP A N 1
ATOM 714 C CA . ASP A 1 94 ? -14.638 -8.819 14.783 1.00 92.44 94 ASP A CA 1
ATOM 715 C C . ASP A 1 94 ? -14.920 -7.311 14.776 1.00 92.44 94 ASP A C 1
ATOM 717 O O . ASP A 1 94 ? -16.006 -6.861 15.156 1.00 92.44 94 ASP A O 1
ATOM 721 N N . LEU A 1 95 ? -13.935 -6.537 14.327 1.00 93.50 95 LEU A N 1
ATOM 722 C CA . LEU A 1 95 ? -14.018 -5.089 14.195 1.00 93.50 95 LEU A CA 1
ATOM 723 C C . LEU A 1 95 ? -14.125 -4.720 12.718 1.00 93.50 95 LEU A C 1
ATOM 725 O O . LEU A 1 95 ? -13.289 -5.107 11.901 1.00 93.50 95 LEU A O 1
ATOM 729 N N . SER A 1 96 ? -15.145 -3.939 12.377 1.00 96.44 96 SER A N 1
ATOM 730 C CA . SER A 1 96 ? -15.320 -3.378 11.040 1.00 96.44 96 SER A CA 1
ATOM 731 C C . SER A 1 96 ? -15.389 -1.863 11.143 1.00 96.44 96 SER A C 1
ATOM 733 O O . SER A 1 96 ? -16.337 -1.318 11.699 1.00 96.44 96 SER A O 1
ATOM 735 N N . ILE A 1 97 ? -14.386 -1.203 10.579 1.00 97.44 97 ILE A N 1
ATOM 736 C CA . ILE A 1 97 ? -14.271 0.247 10.485 1.00 97.44 97 ILE A CA 1
ATOM 737 C C . ILE A 1 97 ? -14.408 0.655 9.022 1.00 97.44 97 ILE A C 1
ATOM 739 O O . ILE A 1 97 ? -13.965 -0.047 8.108 1.00 97.44 97 ILE A O 1
ATOM 743 N N . THR A 1 98 ? -15.022 1.808 8.800 1.00 98.50 98 THR A N 1
ATOM 744 C CA . THR A 1 98 ? -15.151 2.417 7.479 1.00 98.50 98 THR A CA 1
ATOM 745 C C . THR A 1 98 ? -14.335 3.697 7.371 1.00 98.50 98 THR A C 1
ATOM 747 O O . THR A 1 98 ? -14.125 4.387 8.369 1.00 98.50 98 THR A O 1
ATOM 750 N N . VAL A 1 99 ? -13.859 3.988 6.161 1.00 98.62 99 VAL A N 1
ATOM 751 C CA . VAL A 1 99 ? -13.143 5.223 5.832 1.00 98.62 99 VAL A CA 1
ATOM 752 C C . VAL A 1 99 ? -13.792 5.883 4.623 1.00 98.62 99 VAL A C 1
ATOM 754 O O . VAL A 1 99 ? -13.950 5.237 3.589 1.00 98.62 99 VAL A O 1
ATOM 757 N N . GLY A 1 100 ? -14.162 7.154 4.727 1.00 97.56 100 GLY A N 1
ATOM 758 C CA . GLY A 1 100 ? -14.754 7.880 3.609 1.00 97.56 100 GLY A CA 1
ATOM 759 C C . GLY A 1 100 ? -15.395 9.195 4.023 1.00 97.56 100 GLY A C 1
ATOM 760 O O . GLY A 1 100 ? -15.121 9.733 5.086 1.00 97.56 100 GLY A O 1
ATOM 761 N N . THR A 1 101 ? -16.247 9.725 3.159 1.00 95.00 101 THR A N 1
ATOM 762 C CA . THR A 1 101 ? -17.036 10.925 3.442 1.00 95.00 101 THR A CA 1
ATOM 763 C C . THR A 1 101 ? -18.201 10.608 4.378 1.00 95.00 101 THR A C 1
ATOM 765 O O . THR A 1 101 ? -18.856 9.574 4.244 1.00 95.00 101 THR A O 1
ATOM 768 N N . GLY A 1 102 ? -18.487 11.526 5.301 1.00 93.31 102 GLY A N 1
ATOM 769 C CA . GLY A 1 102 ? -19.602 11.406 6.234 1.00 93.31 102 GLY A CA 1
ATOM 770 C C . GLY A 1 102 ? -19.291 11.991 7.613 1.00 93.31 102 GLY A C 1
ATOM 771 O O . GLY A 1 102 ? -18.215 12.554 7.828 1.00 93.31 102 GLY A O 1
ATOM 772 N N . PRO A 1 103 ? -20.248 11.916 8.551 1.00 95.44 103 PRO A N 1
ATOM 773 C CA . PRO A 1 103 ? -20.003 12.234 9.954 1.00 95.44 103 PRO A CA 1
ATOM 774 C C . PRO A 1 103 ? -19.100 11.178 10.605 1.00 95.44 103 PRO A C 1
ATOM 776 O O . PRO A 1 103 ? -19.379 9.983 10.499 1.00 95.44 103 PRO A O 1
ATOM 779 N N . GLU A 1 104 ? -18.056 11.606 11.321 1.00 97.00 104 GLU A N 1
ATOM 780 C CA . GLU A 1 104 ? -17.192 10.683 12.067 1.00 97.00 104 GLU A CA 1
ATOM 781 C C . GLU A 1 104 ? -17.964 9.993 13.204 1.00 97.00 104 GLU A C 1
ATOM 783 O O . GLU A 1 104 ? -18.771 10.604 13.907 1.00 97.00 104 GLU A O 1
ATOM 788 N N . THR A 1 105 ? -17.701 8.701 13.391 1.00 96.56 105 THR A N 1
ATOM 789 C CA . THR A 1 105 ? -18.255 7.880 14.476 1.00 96.56 105 THR A CA 1
ATOM 790 C C . THR A 1 105 ? -17.170 6.956 15.026 1.00 96.56 105 THR A C 1
ATOM 792 O O . THR A 1 105 ? -16.077 6.870 14.474 1.00 96.56 105 THR A O 1
ATOM 795 N N . ALA A 1 106 ? -17.475 6.184 16.071 1.00 92.50 106 ALA A N 1
ATOM 796 C CA . ALA A 1 106 ? -16.544 5.188 16.610 1.00 92.50 106 ALA A CA 1
ATOM 797 C C . ALA A 1 106 ? -16.098 4.120 15.583 1.00 92.50 106 ALA A C 1
ATOM 799 O O . ALA A 1 106 ? -15.087 3.455 15.781 1.00 92.50 106 ALA A O 1
ATOM 800 N N . THR A 1 107 ? -16.840 3.942 14.484 1.00 95.38 107 THR A N 1
ATOM 801 C CA . THR A 1 107 ? -16.544 2.953 13.432 1.00 95.38 107 THR A CA 1
ATOM 802 C C . THR A 1 107 ? -16.485 3.562 12.027 1.00 95.38 107 THR A C 1
ATOM 804 O O . THR A 1 107 ? -16.478 2.832 11.032 1.00 95.38 107 THR A O 1
ATOM 807 N N . HIS A 1 108 ? -16.460 4.891 11.919 1.00 98.12 108 HIS A N 1
ATOM 808 C CA . HIS A 1 108 ? -16.368 5.616 10.653 1.00 98.12 108 HIS A CA 1
ATOM 809 C C . HIS A 1 108 ? -15.425 6.803 10.802 1.00 98.12 108 HIS A C 1
ATOM 811 O O . HIS A 1 108 ? -15.652 7.663 11.650 1.00 98.12 108 HIS A O 1
ATOM 817 N N . PHE A 1 109 ? -14.400 6.861 9.959 1.00 98.44 109 PHE A N 1
ATOM 818 C CA . PHE A 1 109 ? -13.401 7.922 9.988 1.00 98.44 109 PHE A CA 1
ATOM 819 C C . PHE A 1 109 ? -13.269 8.576 8.625 1.00 98.44 109 PHE A C 1
ATOM 821 O O . PHE A 1 109 ? -13.321 7.908 7.595 1.00 98.44 109 PHE A O 1
ATOM 828 N N . ASN A 1 110 ? -12.970 9.869 8.616 1.00 97.25 110 ASN A N 1
ATOM 829 C CA . ASN A 1 110 ? -12.809 10.594 7.356 1.00 97.25 110 ASN A CA 1
ATOM 830 C C . ASN A 1 110 ? -11.376 10.504 6.807 1.00 97.25 110 ASN A C 1
ATOM 832 O O . ASN A 1 110 ? -11.077 11.021 5.736 1.00 97.25 110 ASN A O 1
ATOM 836 N N . SER A 1 111 ? -10.484 9.834 7.539 1.00 96.94 111 SER A N 1
ATOM 837 C CA . SER A 1 111 ? -9.074 9.646 7.207 1.00 96.94 111 SER A CA 1
ATOM 838 C C . SER A 1 111 ? -8.644 8.213 7.507 1.00 96.94 111 SER A C 1
ATOM 840 O O . SER A 1 111 ? -8.998 7.644 8.546 1.00 96.94 111 SER A O 1
ATOM 842 N N . LEU A 1 112 ? -7.818 7.649 6.620 1.00 98.06 112 LEU A N 1
ATOM 843 C CA . LEU A 1 112 ? -7.197 6.348 6.851 1.00 98.06 112 LEU A CA 1
ATOM 844 C C . LEU A 1 112 ? -6.260 6.383 8.069 1.00 98.06 112 LEU A C 1
ATOM 846 O O . LEU A 1 112 ? -6.255 5.426 8.837 1.00 98.06 112 LEU A O 1
ATOM 850 N N . GLN A 1 113 ? -5.533 7.483 8.305 1.00 97.62 113 GLN A N 1
ATOM 851 C CA . GLN A 1 113 ? -4.640 7.607 9.464 1.00 97.62 113 GLN A CA 1
ATOM 852 C C . GLN A 1 113 ? -5.410 7.464 10.781 1.00 97.62 113 GLN A C 1
ATOM 854 O O . GLN A 1 113 ? -4.994 6.711 11.658 1.00 97.62 113 GLN A O 1
ATOM 859 N N . LYS A 1 114 ? -6.569 8.124 10.911 1.00 97.00 114 LYS A N 1
ATOM 860 C CA . LYS A 1 114 ? -7.418 8.007 12.109 1.00 97.00 114 LYS A CA 1
ATOM 861 C C . LYS A 1 114 ? -7.931 6.581 12.312 1.00 97.00 114 LYS A C 1
ATOM 863 O O . LYS A 1 114 ? -7.890 6.080 13.430 1.00 97.00 114 LYS A O 1
ATOM 868 N N . ALA A 1 115 ? -8.353 5.911 11.239 1.00 97.31 115 ALA A N 1
ATOM 869 C CA . ALA A 1 115 ? -8.778 4.515 11.316 1.00 97.31 115 ALA A CA 1
ATOM 870 C C . ALA A 1 115 ? -7.633 3.582 11.747 1.00 97.31 115 ALA A C 1
ATOM 872 O O . ALA A 1 115 ? -7.857 2.672 12.541 1.00 97.31 115 ALA A O 1
ATOM 873 N N . ILE A 1 116 ? -6.405 3.817 11.273 1.00 96.31 116 ILE A N 1
ATOM 874 C CA . ILE A 1 116 ? -5.216 3.066 11.705 1.00 96.31 116 ILE A CA 1
ATOM 875 C C . ILE A 1 116 ? -4.911 3.320 13.185 1.00 96.31 116 ILE A C 1
ATOM 877 O O . ILE A 1 116 ? -4.675 2.363 13.921 1.00 96.31 116 ILE A O 1
ATOM 881 N N . LEU A 1 117 ? -4.968 4.576 13.638 1.00 94.00 117 LEU A N 1
ATOM 882 C CA . LEU A 1 117 ? -4.778 4.931 15.047 1.00 94.00 117 LEU A CA 1
ATOM 883 C C . LEU A 1 117 ? -5.836 4.279 15.942 1.00 94.00 117 LEU A C 1
ATOM 885 O O . LEU A 1 117 ? -5.501 3.767 17.006 1.00 94.00 117 LEU A O 1
ATOM 889 N N . GLU A 1 118 ? -7.093 4.230 15.502 1.00 93.19 118 GLU A N 1
ATOM 890 C CA . GLU A 1 118 ? -8.144 3.513 16.223 1.00 93.19 118 GLU A CA 1
ATOM 891 C C . GLU A 1 118 ? -7.832 2.018 16.304 1.00 93.19 118 GLU A C 1
ATOM 893 O O . GLU A 1 118 ? -7.827 1.444 17.388 1.00 93.19 118 GLU A O 1
ATOM 898 N N . VAL A 1 119 ? -7.491 1.390 15.177 1.00 92.25 119 VAL A N 1
ATOM 899 C CA . VAL A 1 119 ? -7.144 -0.035 15.135 1.00 92.25 119 VAL A CA 1
ATOM 900 C C . VAL A 1 119 ? -5.928 -0.366 16.005 1.00 92.25 119 VAL A C 1
ATOM 902 O O . VAL A 1 119 ? -5.918 -1.417 16.644 1.00 92.25 119 VAL A O 1
ATOM 905 N N . SER A 1 120 ? -4.929 0.517 16.083 1.00 90.00 120 SER A N 1
ATOM 906 C CA . SER A 1 120 ? -3.729 0.295 16.905 1.00 90.00 120 SER A CA 1
ATOM 907 C C . SER A 1 120 ? -4.010 0.224 18.405 1.00 90.00 120 SER A C 1
ATOM 909 O O . SER A 1 120 ? -3.191 -0.297 19.162 1.00 90.00 120 SER A O 1
ATOM 911 N N . LYS A 1 121 ? -5.186 0.687 18.847 1.00 88.69 121 LYS A N 1
ATOM 912 C CA . LYS A 1 121 ? -5.597 0.560 20.244 1.00 88.69 121 LYS A CA 1
ATOM 913 C C . LYS A 1 121 ? -5.898 -0.880 20.616 1.00 88.69 121 LYS A C 1
ATOM 915 O O . LYS A 1 121 ? -5.920 -1.156 21.802 1.00 88.69 121 LYS A O 1
ATOM 920 N N . TYR A 1 122 ? -6.134 -1.791 19.673 1.00 86.56 122 TYR A N 1
ATOM 921 C CA . TYR A 1 122 ? -6.616 -3.132 19.992 1.00 86.56 122 TYR A CA 1
ATOM 922 C C . TYR A 1 122 ? -5.504 -4.189 19.991 1.00 86.56 122 TYR A C 1
ATOM 924 O O . TYR A 1 122 ? -4.752 -4.327 19.027 1.00 86.56 122 TYR A O 1
ATOM 932 N N . ILE A 1 123 ? -5.465 -5.004 21.049 1.00 72.62 123 ILE A N 1
ATOM 933 C CA . ILE A 1 123 ? -4.790 -6.305 21.063 1.00 72.62 123 ILE A CA 1
ATOM 934 C C . ILE A 1 123 ? -5.691 -7.293 20.337 1.00 72.62 123 ILE A C 1
ATOM 936 O O . ILE A 1 123 ? -6.833 -7.537 20.742 1.00 72.62 123 ILE A O 1
ATOM 940 N N . VAL A 1 124 ? -5.164 -7.895 19.277 1.00 70.81 124 VAL A N 1
ATOM 941 C CA . VAL A 1 124 ? -5.867 -8.946 18.547 1.00 70.81 124 VAL A CA 1
ATOM 942 C C . VAL A 1 124 ? -5.681 -10.272 19.270 1.00 70.81 124 VAL A C 1
ATOM 944 O O . VAL A 1 124 ? -4.570 -10.786 19.350 1.00 70.81 124 VAL A O 1
ATOM 947 N N . ILE A 1 125 ? -6.780 -10.837 19.769 1.00 68.44 125 ILE A N 1
ATOM 948 C CA . ILE A 1 125 ? -6.824 -12.242 20.184 1.00 68.44 125 ILE A CA 1
ATOM 949 C C . ILE A 1 125 ? -6.988 -13.111 18.938 1.00 68.44 125 ILE A C 1
ATOM 951 O O . ILE A 1 125 ? -7.681 -12.720 17.990 1.00 68.44 125 ILE A O 1
ATOM 955 N N . ASP A 1 126 ? -6.386 -14.299 18.966 1.00 69.06 126 ASP A N 1
ATOM 956 C CA . ASP A 1 126 ? -6.495 -15.307 17.916 1.00 69.06 126 ASP A CA 1
ATOM 957 C C . ASP A 1 126 ? -7.914 -15.408 17.328 1.00 69.06 126 ASP A C 1
ATOM 959 O O . ASP A 1 126 ? -8.925 -15.479 18.032 1.00 69.06 126 ASP A O 1
ATOM 963 N N . ASN A 1 127 ? -7.955 -15.420 15.992 1.00 76.62 127 ASN A N 1
ATOM 964 C CA . ASN A 1 127 ? -9.132 -15.506 15.119 1.00 76.62 127 ASN A CA 1
ATOM 965 C C . ASN A 1 127 ? -10.031 -14.264 14.989 1.00 76.62 127 ASN A C 1
ATOM 967 O O . ASN A 1 127 ? -10.964 -14.316 14.188 1.00 76.62 127 ASN A O 1
ATOM 971 N N . LYS A 1 128 ? -9.785 -13.149 15.692 1.00 89.81 128 LYS A N 1
ATOM 972 C CA . LYS A 1 128 ? -10.581 -11.922 15.482 1.00 89.81 128 LYS A CA 1
ATOM 973 C C . LYS A 1 128 ? -10.081 -11.118 14.296 1.00 89.81 128 LYS A C 1
ATOM 975 O O . LYS A 1 128 ? -8.894 -10.805 14.195 1.00 89.81 128 LYS A O 1
ATOM 980 N N . LYS A 1 129 ? -11.004 -10.768 13.402 1.00 92.19 129 LYS A N 1
ATOM 981 C CA . LYS A 1 129 ? -10.726 -9.981 12.202 1.00 92.19 129 LYS A CA 1
ATOM 982 C C . LYS A 1 129 ? -10.871 -8.492 12.486 1.00 92.19 129 LYS A C 1
ATOM 984 O O . LYS A 1 129 ? -11.873 -8.061 13.050 1.00 92.19 129 LYS A O 1
ATOM 989 N N . ILE A 1 130 ? -9.919 -7.703 11.993 1.00 94.88 130 ILE A N 1
ATOM 990 C CA . ILE A 1 130 ? -10.062 -6.252 11.877 1.00 94.88 130 ILE A CA 1
ATOM 991 C C . ILE A 1 130 ? -10.139 -5.895 10.397 1.00 94.88 130 ILE A C 1
ATOM 993 O O . ILE A 1 130 ? -9.257 -6.243 9.614 1.00 94.88 130 ILE A O 1
ATOM 997 N N . SER A 1 131 ? -11.201 -5.207 9.995 1.00 96.50 131 SER A N 1
ATOM 998 C CA . SER A 1 131 ? -11.398 -4.746 8.625 1.00 96.50 131 SER A CA 1
ATOM 999 C C . SER A 1 131 ? -11.525 -3.232 8.603 1.00 96.50 131 SER A C 1
ATOM 1001 O O . SER A 1 131 ? -12.446 -2.690 9.201 1.00 96.50 131 SER A O 1
ATOM 1003 N N . ILE A 1 132 ? -10.666 -2.564 7.841 1.00 98.31 132 ILE A N 1
ATOM 1004 C CA . ILE A 1 132 ? -10.854 -1.175 7.418 1.00 98.31 132 ILE A CA 1
ATOM 1005 C C . ILE A 1 132 ? -11.383 -1.215 5.983 1.00 98.31 132 ILE A C 1
ATOM 1007 O O . ILE A 1 132 ? -10.778 -1.866 5.131 1.00 98.31 132 ILE A O 1
ATOM 1011 N N . ARG A 1 133 ? -12.521 -0.573 5.698 1.00 98.25 133 ARG A N 1
ATOM 1012 C CA . ARG A 1 133 ? -13.135 -0.555 4.360 1.00 98.25 133 ARG A CA 1
ATOM 1013 C C . ARG A 1 133 ? -13.407 0.863 3.883 1.00 98.25 133 ARG A C 1
ATOM 1015 O O . ARG A 1 133 ? -14.078 1.622 4.570 1.00 98.25 133 ARG A O 1
ATOM 1022 N N . PHE A 1 134 ? -12.972 1.184 2.675 1.00 98.50 134 PHE A N 1
ATOM 1023 C CA . PHE A 1 134 ? -13.289 2.467 2.067 1.00 98.50 134 PHE A CA 1
ATOM 1024 C C . PHE A 1 134 ? -14.745 2.495 1.580 1.00 98.50 134 PHE A C 1
ATOM 1026 O O . PHE A 1 134 ? -15.256 1.510 1.031 1.00 98.50 134 PHE A O 1
ATOM 1033 N N . THR A 1 135 ? -15.413 3.626 1.781 1.00 98.12 135 THR A N 1
ATOM 1034 C CA . THR A 1 135 ? -16.792 3.885 1.332 1.00 98.12 135 THR A CA 1
ATOM 1035 C C . THR A 1 135 ? -16.885 5.024 0.322 1.00 98.12 135 THR A C 1
ATOM 1037 O O . THR A 1 135 ? -17.934 5.204 -0.289 1.00 98.12 135 THR A O 1
ATOM 1040 N N . SER A 1 136 ? -15.806 5.780 0.137 1.00 98.25 136 SER A N 1
ATOM 1041 C CA . SER A 1 136 ? -15.648 6.781 -0.913 1.00 98.25 136 SER A CA 1
ATOM 1042 C C . SER A 1 136 ? -14.164 7.006 -1.189 1.00 98.25 136 SER A C 1
ATOM 1044 O O . SER A 1 136 ? -13.311 6.558 -0.417 1.00 98.25 136 SER A O 1
ATOM 1046 N N . ASP A 1 137 ? -13.861 7.748 -2.252 1.00 98.44 137 ASP A N 1
ATOM 1047 C CA . ASP A 1 137 ? -12.525 8.307 -2.447 1.00 98.44 137 ASP A CA 1
ATOM 1048 C C . ASP A 1 137 ? -12.165 9.235 -1.276 1.00 98.44 137 ASP A C 1
ATOM 1050 O O . ASP A 1 137 ? -13.044 9.882 -0.691 1.00 98.44 137 ASP A O 1
ATOM 1054 N N . ILE A 1 138 ? -10.875 9.291 -0.941 1.00 97.88 138 ILE A N 1
ATOM 1055 C CA . ILE A 1 138 ? -10.324 10.170 0.096 1.00 97.88 138 ILE A CA 1
ATOM 1056 C C . ILE A 1 138 ? -9.032 10.834 -0.386 1.00 97.88 138 ILE A C 1
ATOM 1058 O O . ILE A 1 138 ? -8.301 10.283 -1.214 1.00 97.88 138 ILE A O 1
ATOM 1062 N N . GLU A 1 139 ? -8.738 12.008 0.167 1.00 97.69 139 GLU A N 1
ATOM 1063 C CA . GLU A 1 139 ? -7.494 12.744 -0.061 1.00 97.69 139 GLU A CA 1
ATOM 1064 C C . GLU A 1 139 ? -6.730 12.910 1.261 1.00 97.69 139 GLU A C 1
ATOM 1066 O O . GLU A 1 139 ? -7.340 13.018 2.324 1.00 97.69 139 GLU A O 1
ATOM 1071 N N . THR A 1 140 ? -5.400 12.897 1.193 1.00 96.75 140 THR A N 1
ATOM 1072 C CA . THR A 1 140 ? -4.495 13.175 2.315 1.00 96.75 140 THR A CA 1
ATOM 1073 C C . THR A 1 140 ? -3.347 14.058 1.841 1.00 96.75 140 THR A C 1
ATOM 1075 O O . THR A 1 140 ? -2.830 13.877 0.738 1.00 96.75 140 THR A O 1
ATOM 1078 N N . ASP A 1 141 ? -2.942 15.009 2.668 1.00 96.69 141 ASP A N 1
ATOM 1079 C CA . ASP A 1 141 ? -1.764 15.865 2.494 1.00 96.69 141 ASP A CA 1
ATOM 1080 C C . ASP A 1 141 ? -0.591 15.450 3.391 1.00 96.69 141 ASP A C 1
ATOM 1082 O O . ASP A 1 141 ? 0.532 15.927 3.217 1.00 96.69 141 ASP A O 1
ATOM 1086 N N . GLU A 1 142 ? -0.830 14.488 4.279 1.00 96.56 142 GLU A N 1
ATOM 1087 C CA . GLU A 1 142 ? 0.165 13.838 5.121 1.00 96.56 142 GLU A CA 1
ATOM 1088 C C . GLU A 1 142 ? 0.371 12.370 4.730 1.00 96.56 142 GLU A C 1
ATOM 1090 O O . GLU A 1 142 ? -0.466 11.730 4.080 1.00 96.56 142 GLU A O 1
ATOM 1095 N N . ILE A 1 143 ? 1.502 11.826 5.173 1.00 97.38 143 ILE A N 1
ATOM 1096 C CA . ILE A 1 143 ? 1.806 10.399 5.110 1.00 97.38 143 ILE A CA 1
ATOM 1097 C C . ILE A 1 143 ? 0.822 9.593 5.967 1.00 97.38 143 ILE A C 1
ATOM 1099 O O . ILE A 1 143 ? 0.615 9.885 7.143 1.00 97.38 143 ILE A O 1
ATOM 1103 N N . VAL A 1 144 ? 0.268 8.516 5.409 1.00 98.31 144 VAL A N 1
ATOM 1104 C CA . VAL A 1 144 ? -0.438 7.504 6.200 1.00 98.31 144 VAL A CA 1
ATOM 1105 C C . VAL A 1 144 ? 0.592 6.538 6.777 1.00 98.31 144 VAL A C 1
ATOM 1107 O O . VAL A 1 144 ? 1.114 5.668 6.076 1.00 98.31 144 VAL A O 1
ATOM 1110 N N . LEU A 1 145 ? 0.889 6.689 8.062 1.00 97.81 145 LEU A N 1
ATOM 1111 C CA . LEU A 1 145 ? 1.850 5.879 8.791 1.00 97.81 145 LEU A CA 1
ATOM 1112 C C . LEU A 1 145 ? 1.163 4.702 9.497 1.00 97.81 145 LEU A C 1
ATOM 1114 O O . LEU A 1 145 ? 0.354 4.875 10.411 1.00 97.81 145 LEU A O 1
ATOM 1118 N N . ILE A 1 146 ? 1.570 3.494 9.114 1.00 96.44 146 ILE A N 1
ATOM 1119 C CA . ILE A 1 146 ? 1.274 2.240 9.803 1.00 96.44 146 ILE A CA 1
ATOM 1120 C C . ILE A 1 146 ? 2.578 1.800 10.477 1.00 96.44 146 ILE A C 1
ATOM 1122 O O . ILE A 1 146 ? 3.442 1.198 9.840 1.00 96.44 146 ILE A O 1
ATOM 1126 N N . ALA A 1 147 ? 2.748 2.164 11.748 1.00 94.31 147 ALA A N 1
ATOM 1127 C CA . ALA A 1 147 ? 3.976 1.920 12.502 1.00 94.31 147 ALA A CA 1
ATOM 1128 C C . ALA A 1 147 ? 3.745 0.963 13.675 1.00 94.31 147 ALA A C 1
ATOM 1130 O O . ALA A 1 147 ? 2.802 1.142 14.442 1.00 94.31 147 ALA A O 1
ATOM 1131 N N . GLY A 1 148 ? 4.622 -0.035 13.828 1.00 90.81 148 GLY A N 1
ATOM 1132 C CA . GLY A 1 148 ? 4.596 -0.967 14.962 1.00 90.81 148 GLY A CA 1
ATOM 1133 C C . GLY A 1 148 ? 3.351 -1.857 15.032 1.00 90.81 148 GLY A C 1
ATOM 1134 O O . GLY A 1 148 ? 3.079 -2.453 16.074 1.00 90.81 148 GLY A O 1
ATOM 1135 N N . LEU A 1 149 ? 2.565 -1.940 13.954 1.00 90.38 149 LEU A N 1
ATOM 1136 C CA . LEU A 1 149 ? 1.286 -2.636 13.967 1.00 90.38 149 LEU A CA 1
ATOM 1137 C C . LEU A 1 149 ? 1.478 -4.102 13.578 1.00 90.38 149 LEU A C 1
ATOM 1139 O O . LEU A 1 149 ? 1.583 -4.447 12.399 1.00 90.38 149 LEU A O 1
ATOM 1143 N N . ILE A 1 150 ? 1.509 -4.977 14.580 1.00 89.62 150 ILE A N 1
ATOM 1144 C CA . ILE A 1 150 ? 1.628 -6.428 14.404 1.00 89.62 150 ILE A CA 1
ATOM 1145 C C . ILE A 1 150 ? 0.237 -7.044 14.560 1.00 89.62 150 ILE A C 1
ATOM 1147 O O . ILE A 1 150 ? -0.179 -7.439 15.645 1.00 89.62 150 ILE A O 1
ATOM 1151 N N . SER A 1 151 ? -0.508 -7.098 13.457 1.00 88.44 151 SER A N 1
ATOM 1152 C CA . SER A 1 151 ? -1.874 -7.615 13.415 1.00 88.44 151 SER A CA 1
ATOM 1153 C C . SER A 1 151 ? -2.073 -8.518 12.192 1.00 88.44 151 SER A C 1
ATOM 1155 O O . SER A 1 151 ? -2.497 -8.059 11.124 1.00 88.44 151 SER A O 1
ATOM 1157 N N . PRO A 1 152 ? -1.820 -9.836 12.316 1.00 85.50 152 PRO A N 1
ATOM 1158 C CA . PRO A 1 152 ? -1.933 -10.780 11.202 1.00 85.50 152 PRO A CA 1
ATOM 1159 C C . PRO A 1 152 ? -3.382 -11.021 10.743 1.00 85.50 152 PRO A C 1
ATOM 1161 O O . PRO A 1 152 ? -3.595 -11.809 9.822 1.00 85.50 152 PRO A O 1
ATOM 1164 N N . ASN A 1 153 ? -4.361 -10.346 11.360 1.00 91.25 153 ASN A N 1
ATOM 1165 C CA . ASN A 1 153 ? -5.784 -10.380 11.018 1.00 91.25 153 ASN A CA 1
ATOM 1166 C C . ASN A 1 153 ? -6.335 -8.998 10.615 1.00 91.25 153 ASN A C 1
ATOM 1168 O O . ASN A 1 153 ? -7.556 -8.825 10.565 1.00 91.25 153 ASN A O 1
ATOM 1172 N N . LEU A 1 154 ? -5.464 -8.021 10.332 1.00 94.31 154 LEU A N 1
ATOM 1173 C CA . LEU A 1 154 ? -5.859 -6.718 9.799 1.00 94.31 154 LEU A CA 1
ATOM 1174 C C . LEU A 1 154 ? -5.934 -6.727 8.270 1.00 94.31 154 LEU A C 1
ATOM 1176 O O . LEU A 1 154 ? -4.952 -7.016 7.585 1.00 94.31 154 LEU A O 1
ATOM 1180 N N . TYR A 1 155 ? -7.093 -6.330 7.753 1.00 96.44 155 TYR A N 1
ATOM 1181 C CA . TYR A 1 155 ? -7.393 -6.187 6.335 1.00 96.44 155 TYR A CA 1
ATOM 1182 C C . TYR A 1 155 ? -7.729 -4.725 6.023 1.00 96.44 155 TYR A C 1
ATOM 1184 O O . TYR A 1 155 ? -8.662 -4.171 6.605 1.00 96.44 155 TYR A O 1
ATOM 1192 N N . ILE A 1 156 ? -7.018 -4.118 5.074 1.00 97.88 156 ILE A N 1
ATOM 1193 C CA . ILE A 1 156 ? -7.327 -2.781 4.549 1.00 97.88 156 ILE A CA 1
ATOM 1194 C C . ILE A 1 156 ? -7.902 -2.956 3.150 1.00 97.88 156 ILE A C 1
ATOM 1196 O O . ILE A 1 156 ? -7.191 -3.342 2.228 1.00 97.88 156 ILE A O 1
ATOM 1200 N N . ASN A 1 157 ? -9.195 -2.706 2.984 1.00 97.12 157 ASN A N 1
ATOM 1201 C CA . ASN A 1 157 ? -9.899 -2.883 1.723 1.00 97.12 157 ASN A CA 1
ATOM 1202 C C . ASN A 1 157 ? -10.303 -1.531 1.135 1.00 97.12 157 ASN A C 1
ATOM 1204 O O . ASN A 1 157 ? -11.201 -0.862 1.645 1.00 97.12 157 ASN A O 1
ATOM 1208 N N . PHE A 1 158 ? -9.676 -1.174 0.019 1.00 97.12 158 PHE A N 1
ATOM 1209 C CA . PHE A 1 158 ? -9.968 0.045 -0.733 1.00 97.12 158 PHE A CA 1
ATOM 1210 C C . PHE A 1 158 ? -11.331 -0.015 -1.422 1.00 97.12 158 PHE A C 1
ATOM 1212 O O . PHE A 1 158 ? -11.865 1.011 -1.812 1.00 97.12 158 PHE A O 1
ATOM 1219 N N . ASN A 1 159 ? -11.922 -1.205 -1.569 1.00 93.31 159 ASN A N 1
ATOM 1220 C CA . ASN A 1 159 ? -13.281 -1.391 -2.075 1.00 93.31 159 ASN A CA 1
ATOM 1221 C C . ASN A 1 159 ? -13.541 -0.691 -3.429 1.00 93.31 159 ASN A C 1
ATOM 1223 O O . ASN A 1 159 ? -14.665 -0.304 -3.728 1.00 93.31 159 ASN A O 1
ATOM 1227 N N . GLY A 1 160 ? -12.488 -0.522 -4.237 1.00 89.56 160 GLY A N 1
ATOM 1228 C CA . GLY A 1 160 ? -12.525 0.183 -5.519 1.00 89.56 160 GLY A CA 1
ATOM 1229 C C . GLY A 1 160 ? -12.351 1.704 -5.459 1.00 89.56 160 GLY A C 1
ATOM 1230 O O . GLY A 1 160 ? -12.232 2.325 -6.512 1.00 89.56 160 GLY A O 1
ATOM 1231 N N . PHE A 1 161 ? -12.301 2.293 -4.266 1.00 96.75 161 PHE A N 1
ATOM 1232 C CA . PHE A 1 161 ? -12.105 3.724 -4.052 1.00 96.75 161 PHE A CA 1
ATOM 1233 C C . PHE A 1 161 ? -10.631 4.110 -4.003 1.00 96.75 161 PHE A C 1
ATOM 1235 O O . PHE A 1 161 ? -9.772 3.321 -3.602 1.00 96.75 161 PHE A O 1
ATOM 1242 N N . LYS A 1 162 ? -10.349 5.349 -4.400 1.00 97.75 162 LYS A N 1
ATOM 1243 C CA . LYS A 1 162 ? -9.012 5.926 -4.489 1.00 97.75 162 LYS A CA 1
ATOM 1244 C C . LYS A 1 162 ? -8.597 6.597 -3.179 1.00 97.75 162 LYS A C 1
ATOM 1246 O O . LYS A 1 162 ? -9.343 7.395 -2.617 1.00 97.75 162 LYS A O 1
ATOM 1251 N N . LEU A 1 163 ? -7.357 6.352 -2.757 1.00 98.44 163 LEU A N 1
ATOM 1252 C CA . LEU A 1 163 ? -6.616 7.263 -1.882 1.00 98.44 163 LEU A CA 1
ATOM 1253 C C . LEU A 1 163 ? -5.727 8.151 -2.751 1.00 98.44 163 LEU A C 1
ATOM 1255 O O . LEU A 1 163 ? -4.844 7.648 -3.451 1.00 98.44 163 LEU A O 1
ATOM 1259 N N . LYS A 1 164 ? -5.946 9.464 -2.699 1.00 98.25 164 LYS A N 1
ATOM 1260 C CA . LYS A 1 164 ? -5.071 10.453 -3.327 1.00 98.25 164 LYS A CA 1
ATOM 1261 C C . LYS A 1 164 ? -4.195 11.109 -2.264 1.00 98.25 164 LYS A C 1
ATOM 1263 O O . LYS A 1 164 ? -4.708 11.667 -1.306 1.00 98.25 164 LYS A O 1
ATOM 1268 N N . SER A 1 165 ? -2.882 11.049 -2.435 1.00 97.75 165 SER A N 1
ATOM 1269 C CA . SER A 1 165 ? -1.916 11.703 -1.557 1.00 97.75 165 SER A CA 1
ATOM 1270 C C . SER A 1 165 ? -1.258 12.868 -2.276 1.00 97.75 165 SER A C 1
ATOM 1272 O O . SER A 1 165 ? -0.592 12.673 -3.296 1.00 97.75 165 SER A O 1
ATOM 1274 N N . THR A 1 166 ? -1.402 14.067 -1.725 1.00 96.50 166 THR A N 1
ATOM 1275 C CA . THR A 1 166 ? -0.681 15.267 -2.169 1.00 96.50 166 THR A CA 1
ATOM 1276 C C . THR A 1 166 ? 0.657 15.438 -1.446 1.00 96.50 166 THR A C 1
ATOM 1278 O O . THR A 1 166 ? 1.474 16.247 -1.882 1.00 96.50 166 THR A O 1
ATOM 1281 N N . TYR A 1 167 ? 0.926 14.629 -0.410 1.00 94.06 167 TYR A N 1
ATOM 1282 C CA . TYR A 1 167 ? 2.203 14.607 0.302 1.00 94.06 167 TYR A CA 1
ATOM 1283 C C . TYR A 1 167 ? 3.379 14.275 -0.630 1.00 94.06 167 TYR A C 1
ATOM 1285 O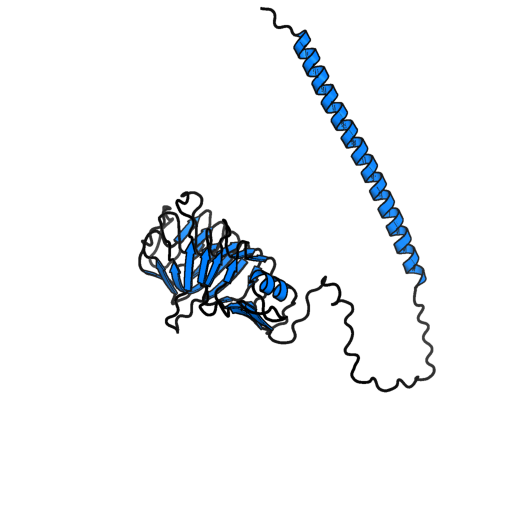 O . TYR A 1 167 ? 3.383 13.248 -1.321 1.00 94.06 167 TYR A O 1
ATOM 1293 N N . ASP A 1 168 ? 4.412 15.120 -0.602 1.00 86.56 168 ASP A N 1
ATOM 1294 C CA . ASP A 1 168 ? 5.587 15.030 -1.473 1.00 86.56 168 ASP A CA 1
ATOM 1295 C C . ASP A 1 168 ? 6.634 14.018 -0.961 1.00 86.56 168 ASP A C 1
ATOM 1297 O O . ASP A 1 168 ? 7.795 14.339 -0.715 1.00 86.56 168 ASP A O 1
ATOM 1301 N N . GLY A 1 169 ? 6.227 12.758 -0.793 1.00 89.38 169 GLY A N 1
ATOM 1302 C CA . GLY A 1 169 ? 7.101 11.698 -0.284 1.00 89.38 169 GLY A CA 1
ATOM 1303 C C . GLY A 1 169 ? 6.567 10.297 -0.551 1.00 89.38 169 GLY A C 1
ATOM 1304 O O . GLY A 1 169 ? 6.866 9.687 -1.575 1.00 89.38 169 GLY A O 1
ATOM 1305 N N . MET A 1 170 ? 5.792 9.755 0.380 1.00 94.19 170 MET A N 1
ATOM 1306 C CA . MET A 1 170 ? 5.123 8.463 0.225 1.00 94.19 170 MET A CA 1
ATOM 1307 C C . MET A 1 170 ? 3.704 8.558 0.774 1.00 94.19 170 MET A C 1
ATOM 1309 O O . MET A 1 170 ? 3.504 9.171 1.817 1.00 94.19 170 MET A O 1
ATOM 1313 N N . ALA A 1 171 ? 2.728 7.977 0.076 1.00 97.88 171 ALA A N 1
ATOM 1314 C CA . ALA A 1 171 ? 1.332 8.058 0.501 1.00 97.88 171 ALA A CA 1
ATOM 1315 C C . ALA A 1 171 ? 1.076 7.186 1.731 1.00 97.88 171 ALA A C 1
ATOM 1317 O O . ALA A 1 171 ? 0.488 7.644 2.704 1.00 97.88 171 ALA A O 1
ATOM 1318 N N . ILE A 1 172 ? 1.526 5.929 1.688 1.00 98.50 172 ILE A N 1
ATOM 1319 C CA . ILE A 1 172 ? 1.358 4.968 2.779 1.00 98.50 172 ILE A CA 1
ATOM 1320 C C . ILE A 1 172 ? 2.722 4.382 3.136 1.00 98.50 172 ILE A C 1
ATOM 1322 O O . ILE A 1 172 ? 3.407 3.832 2.272 1.00 98.50 172 ILE A O 1
ATOM 1326 N N . TYR A 1 173 ? 3.096 4.462 4.410 1.00 98.19 173 TYR A N 1
ATOM 1327 C CA . TYR A 1 173 ? 4.334 3.898 4.933 1.00 98.19 173 TYR A CA 1
ATOM 1328 C C . TYR A 1 173 ? 4.053 2.858 6.005 1.00 98.19 173 TYR A C 1
ATOM 1330 O O . TYR A 1 173 ? 3.480 3.158 7.050 1.00 98.19 173 TYR A O 1
ATOM 1338 N N . LEU A 1 174 ? 4.480 1.630 5.733 1.00 97.81 174 LEU A N 1
ATOM 1339 C CA . LEU A 1 174 ? 4.495 0.541 6.688 1.00 97.81 174 LEU A CA 1
ATOM 1340 C C . LEU A 1 174 ? 5.901 0.439 7.275 1.00 97.81 174 LEU A C 1
ATOM 1342 O O . LEU A 1 174 ? 6.853 0.106 6.566 1.00 97.81 174 LEU A O 1
ATOM 1346 N N . LEU A 1 175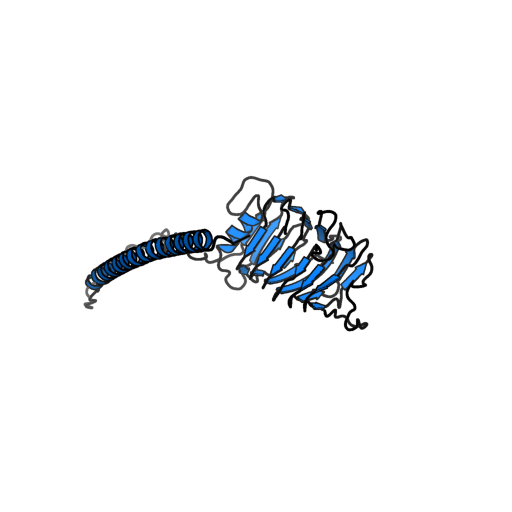 ? 6.014 0.736 8.567 1.00 97.06 175 LEU A N 1
ATOM 1347 C CA . LEU A 1 175 ? 7.256 0.672 9.325 1.00 97.06 175 LEU A CA 1
ATOM 1348 C C . LEU A 1 175 ? 7.103 -0.327 10.469 1.00 97.06 175 LEU A C 1
ATOM 1350 O O . LEU A 1 175 ? 6.212 -0.180 11.308 1.00 97.06 175 LEU A O 1
ATOM 1354 N N . ASN A 1 176 ? 7.977 -1.332 10.526 1.00 96.25 176 ASN A N 1
ATOM 1355 C CA . ASN A 1 176 ? 7.971 -2.353 11.575 1.00 96.25 176 ASN A CA 1
ATOM 1356 C C . ASN A 1 176 ? 6.570 -2.961 11.810 1.00 96.25 176 ASN A C 1
ATOM 1358 O O . ASN A 1 176 ? 6.099 -3.059 12.944 1.00 96.25 176 ASN A O 1
ATOM 1362 N N . SER A 1 177 ? 5.847 -3.257 10.726 1.00 95.06 177 SER A N 1
ATOM 1363 C CA . SER A 1 177 ? 4.435 -3.642 10.778 1.00 95.06 177 SER A CA 1
ATOM 1364 C C . SER A 1 177 ? 4.177 -4.940 10.027 1.00 95.06 177 SER A C 1
ATOM 1366 O O . SER A 1 177 ? 4.658 -5.153 8.917 1.00 95.06 177 SER A O 1
ATOM 1368 N N . LYS A 1 178 ? 3.357 -5.812 10.611 1.00 94.12 178 LYS A N 1
ATOM 1369 C CA . LYS A 1 178 ? 2.933 -7.072 9.997 1.00 94.12 178 LYS A CA 1
ATOM 1370 C C . LYS A 1 178 ? 1.419 -7.112 9.964 1.00 94.12 178 LYS A C 1
ATOM 1372 O O . LYS A 1 178 ? 0.782 -7.413 10.972 1.00 94.12 178 LYS A O 1
ATOM 1377 N N . ILE A 1 179 ? 0.856 -6.812 8.801 1.00 94.69 179 ILE A N 1
ATOM 1378 C CA . ILE A 1 179 ? -0.591 -6.826 8.576 1.00 94.69 179 ILE A CA 1
ATOM 1379 C C . ILE A 1 179 ? -0.956 -7.956 7.620 1.00 94.69 179 ILE A C 1
ATOM 1381 O O . ILE A 1 179 ? -0.101 -8.476 6.905 1.00 94.69 179 ILE A O 1
ATOM 1385 N N . ARG A 1 180 ? -2.227 -8.371 7.604 1.00 94.69 180 ARG A N 1
ATOM 1386 C CA . ARG A 1 180 ? -2.638 -9.498 6.761 1.00 94.69 180 ARG A CA 1
ATOM 1387 C C . ARG A 1 180 ? -2.621 -9.112 5.296 1.00 94.69 180 ARG A C 1
ATOM 1389 O O . ARG A 1 180 ? -1.901 -9.727 4.515 1.00 94.69 180 ARG A O 1
ATOM 1396 N N . GLN A 1 181 ? -3.475 -8.157 4.929 1.00 95.62 181 GLN A N 1
ATOM 1397 C CA . GLN A 1 181 ? -3.761 -7.870 3.531 1.00 95.62 181 GLN A CA 1
ATOM 1398 C C . GLN A 1 181 ? -4.122 -6.413 3.259 1.00 95.62 181 GLN A C 1
ATOM 1400 O O . GLN A 1 181 ? -4.895 -5.798 3.998 1.00 95.62 181 GLN A O 1
ATOM 1405 N N . ILE A 1 182 ? -3.656 -5.924 2.111 1.00 97.25 182 ILE A N 1
ATOM 1406 C CA . ILE A 1 182 ? -4.173 -4.726 1.445 1.00 97.25 182 ILE A CA 1
ATOM 1407 C C . ILE A 1 182 ? -4.926 -5.180 0.193 1.00 97.25 182 ILE A C 1
ATOM 1409 O O . ILE A 1 182 ? -4.355 -5.777 -0.717 1.00 97.25 182 ILE A O 1
ATOM 1413 N N . ILE A 1 183 ? -6.228 -4.918 0.156 1.00 95.88 183 ILE A N 1
ATOM 1414 C CA . ILE A 1 183 ? -7.162 -5.440 -0.841 1.00 95.88 183 ILE A CA 1
ATOM 1415 C C . ILE A 1 183 ? -7.611 -4.314 -1.769 1.00 95.88 183 ILE A C 1
ATOM 1417 O O . ILE A 1 183 ? -8.004 -3.236 -1.317 1.00 95.88 183 ILE A O 1
ATOM 1421 N N . LYS A 1 184 ? -7.598 -4.611 -3.070 1.00 95.56 184 LYS A N 1
ATOM 1422 C CA . LYS A 1 184 ? -8.018 -3.741 -4.171 1.00 95.56 184 LYS A CA 1
ATOM 1423 C C . LYS A 1 184 ? -7.352 -2.358 -4.154 1.00 95.56 184 LYS A C 1
ATOM 1425 O O . LYS A 1 184 ? -8.036 -1.389 -4.477 1.00 95.56 184 LYS A O 1
ATOM 1430 N N . PRO A 1 185 ? -6.046 -2.227 -3.826 1.00 96.62 185 PRO A N 1
ATOM 1431 C CA . PRO A 1 185 ? -5.406 -0.921 -3.688 1.00 96.62 185 PRO A CA 1
ATOM 1432 C C . PRO A 1 185 ? -5.621 -0.052 -4.928 1.00 96.62 185 PRO A C 1
ATOM 1434 O O . PRO A 1 185 ? -5.380 -0.496 -6.055 1.00 96.62 185 PRO A O 1
ATOM 1437 N N . TYR A 1 186 ? -6.067 1.180 -4.690 1.00 97.19 186 TYR A N 1
ATOM 1438 C CA . TYR A 1 186 ? -6.063 2.263 -5.661 1.00 97.19 186 TYR A CA 1
ATOM 1439 C C . TYR A 1 186 ? -5.435 3.486 -4.996 1.00 97.19 186 TYR A C 1
ATOM 1441 O O . TYR A 1 186 ? -6.071 4.169 -4.195 1.00 97.19 186 TYR A O 1
ATOM 1449 N N . VAL A 1 187 ? -4.162 3.730 -5.305 1.00 98.38 187 VAL A N 1
ATOM 1450 C CA . VAL A 1 187 ? -3.393 4.834 -4.730 1.00 98.38 187 VAL A CA 1
ATOM 1451 C C . VAL A 1 187 ? -2.819 5.699 -5.838 1.00 98.38 187 VAL A C 1
ATOM 1453 O O . VAL A 1 187 ? -2.204 5.212 -6.786 1.00 98.38 187 VAL A O 1
ATOM 1456 N N . GLU A 1 188 ? -3.015 6.999 -5.692 1.00 98.00 188 GLU A N 1
ATOM 1457 C CA . GLU A 1 188 ? -2.385 8.031 -6.498 1.00 98.00 188 GLU A CA 1
ATOM 1458 C C . GLU A 1 188 ? -1.584 8.927 -5.561 1.00 98.00 188 GLU A C 1
ATOM 1460 O O . GLU A 1 188 ? -2.134 9.483 -4.616 1.00 98.00 188 GLU A O 1
ATOM 1465 N N . SER A 1 189 ? -0.280 9.030 -5.783 1.00 97.06 189 SER A N 1
ATOM 1466 C CA . SER A 1 189 ? 0.646 9.718 -4.887 1.00 97.06 189 SER A CA 1
ATOM 1467 C C . SER A 1 189 ? 1.529 10.669 -5.674 1.00 97.06 189 SER A C 1
ATOM 1469 O O . SER A 1 189 ? 1.880 10.379 -6.816 1.00 97.06 189 SER A O 1
ATOM 1471 N N . VAL A 1 190 ? 1.933 11.790 -5.077 1.00 94.31 190 VAL A N 1
ATOM 1472 C CA . VAL A 1 190 ? 3.011 12.608 -5.651 1.00 94.31 190 VAL A CA 1
ATOM 1473 C C . VAL A 1 190 ? 4.302 11.788 -5.704 1.00 94.31 190 VAL A C 1
ATOM 1475 O O . VAL A 1 190 ? 4.909 11.686 -6.768 1.00 94.31 190 VAL A O 1
ATOM 1478 N N . GLY A 1 191 ? 4.679 11.139 -4.602 1.00 93.88 191 GLY A N 1
ATOM 1479 C CA . GLY A 1 191 ? 5.843 10.257 -4.546 1.00 93.88 191 GLY A CA 1
ATOM 1480 C C . GLY A 1 191 ? 5.485 8.770 -4.640 1.00 93.88 191 GLY A C 1
ATOM 1481 O O . GLY A 1 191 ? 4.723 8.361 -5.513 1.00 93.88 191 GLY A O 1
ATOM 1482 N N . ASN A 1 192 ? 6.050 7.937 -3.761 1.00 95.56 192 ASN A N 1
ATOM 1483 C CA . ASN A 1 192 ? 5.758 6.498 -3.736 1.00 95.56 192 ASN A CA 1
ATOM 1484 C C . ASN A 1 192 ? 4.307 6.244 -3.294 1.00 95.56 192 ASN A C 1
ATOM 1486 O O . ASN A 1 192 ? 3.791 6.963 -2.432 1.00 95.56 192 ASN A O 1
ATOM 1490 N N . CYS A 1 193 ? 3.635 5.225 -3.841 1.00 97.94 193 CYS A N 1
ATOM 1491 C CA . CYS A 1 193 ? 2.295 4.867 -3.351 1.00 97.94 193 CYS A CA 1
ATOM 1492 C C . CYS A 1 193 ? 2.393 4.120 -2.015 1.00 97.94 193 CYS A C 1
ATOM 1494 O O . CYS A 1 193 ? 1.801 4.541 -1.025 1.00 97.94 193 CYS A O 1
ATOM 1496 N N . PHE A 1 194 ? 3.190 3.054 -1.972 1.00 98.31 194 PHE A N 1
ATOM 1497 C CA . PHE A 1 194 ? 3.478 2.309 -0.754 1.00 98.31 194 PHE A CA 1
ATOM 1498 C C . PHE A 1 194 ? 4.980 2.240 -0.508 1.00 98.31 194 PHE A C 1
ATOM 1500 O O . PHE A 1 194 ? 5.752 1.971 -1.428 1.00 98.31 194 PHE A O 1
ATOM 1507 N N . HIS A 1 195 ? 5.377 2.428 0.745 1.00 97.88 195 HIS A N 1
ATOM 1508 C CA . HIS A 1 195 ? 6.727 2.178 1.229 1.00 97.88 195 HIS A CA 1
ATOM 1509 C C . HIS A 1 195 ? 6.668 1.142 2.352 1.00 97.88 195 HIS A C 1
ATOM 1511 O O . HIS A 1 195 ? 5.845 1.263 3.258 1.00 97.88 195 HIS A O 1
ATOM 1517 N N . PHE A 1 196 ? 7.542 0.141 2.311 1.00 97.81 196 PHE A N 1
ATOM 1518 C CA . PHE A 1 196 ? 7.656 -0.887 3.344 1.00 97.81 196 PHE A CA 1
ATOM 1519 C C . PHE A 1 196 ? 9.073 -0.906 3.911 1.00 97.81 196 PHE A C 1
ATOM 1521 O O . PHE A 1 196 ? 10.042 -0.948 3.157 1.00 97.81 196 PHE A O 1
ATOM 1528 N N . SER A 1 197 ? 9.189 -0.884 5.236 1.00 97.06 197 SER A N 1
ATOM 1529 C CA . SER A 1 197 ? 10.443 -1.074 5.964 1.00 97.06 197 SER A CA 1
ATOM 1530 C C . SER A 1 197 ? 10.192 -1.974 7.167 1.00 97.06 197 SER A C 1
ATOM 1532 O O . SER A 1 197 ? 9.261 -1.722 7.941 1.00 97.06 197 SER A O 1
ATOM 1534 N N . LEU A 1 198 ? 10.981 -3.043 7.313 1.00 96.88 198 LEU A N 1
ATOM 1535 C CA . LEU A 1 198 ? 10.810 -4.069 8.347 1.00 96.88 198 LEU A CA 1
ATOM 1536 C C . LEU A 1 198 ? 9.360 -4.576 8.442 1.00 96.88 198 LEU A C 1
ATOM 1538 O O . LEU A 1 198 ? 8.824 -4.756 9.534 1.00 96.88 198 LEU A O 1
ATOM 1542 N N . SER A 1 199 ? 8.680 -4.706 7.300 1.00 97.19 199 SER A N 1
ATOM 1543 C CA . SER A 1 199 ? 7.229 -4.906 7.266 1.00 97.19 199 SER A CA 1
ATOM 1544 C C . SER A 1 199 ? 6.805 -6.051 6.359 1.00 97.19 199 SER A C 1
ATOM 1546 O O . SER A 1 199 ? 7.437 -6.315 5.343 1.00 97.19 199 SER A O 1
ATOM 1548 N N . ALA A 1 200 ? 5.695 -6.708 6.694 1.00 95.81 200 ALA A N 1
ATOM 1549 C CA . ALA A 1 200 ? 5.152 -7.801 5.892 1.00 95.81 200 ALA A CA 1
ATOM 1550 C C . ALA A 1 200 ? 3.654 -7.639 5.616 1.00 95.81 200 ALA A C 1
ATOM 1552 O O . ALA A 1 200 ? 2.885 -7.256 6.505 1.00 95.81 200 ALA A O 1
ATOM 1553 N N . CYS A 1 201 ? 3.250 -7.920 4.374 1.00 95.62 201 CYS A N 1
ATOM 1554 C CA . CYS A 1 201 ? 1.870 -7.779 3.905 1.00 95.62 201 CYS A CA 1
ATOM 1555 C C . CYS A 1 201 ? 1.626 -8.574 2.610 1.00 95.62 201 CYS A C 1
ATOM 1557 O O . CYS A 1 201 ? 2.514 -8.692 1.770 1.00 95.62 201 CYS A O 1
ATOM 1559 N N . GLU A 1 202 ? 0.400 -9.056 2.401 1.00 95.69 202 GLU A N 1
ATOM 1560 C CA . GLU A 1 202 ? -0.057 -9.544 1.093 1.00 95.69 202 GLU A CA 1
ATOM 1561 C C . GLU A 1 202 ? -0.934 -8.484 0.398 1.00 95.69 202 GLU A C 1
ATOM 1563 O O . GLU A 1 202 ? -1.929 -8.006 0.947 1.00 95.69 202 GLU A O 1
ATOM 1568 N N . MET A 1 203 ? -0.610 -8.125 -0.841 1.00 95.19 203 MET A N 1
ATOM 1569 C CA . MET A 1 203 ? -1.410 -7.223 -1.668 1.00 95.19 203 MET A CA 1
ATOM 1570 C C . MET A 1 203 ? -2.279 -8.017 -2.641 1.00 95.19 203 MET A C 1
ATOM 1572 O O . MET A 1 203 ? -1.780 -8.826 -3.426 1.00 95.19 203 MET A O 1
ATOM 1576 N N . PHE A 1 204 ? -3.587 -7.760 -2.615 1.00 92.25 204 PHE A N 1
ATOM 1577 C CA . PHE A 1 204 ? -4.569 -8.536 -3.365 1.00 92.25 204 PHE A CA 1
ATOM 1578 C C . PHE A 1 204 ? -5.398 -7.678 -4.327 1.00 92.25 204 PHE A C 1
ATOM 1580 O O . PHE A 1 204 ? -6.173 -6.831 -3.890 1.00 92.25 204 PHE A O 1
ATOM 1587 N N . GLY A 1 205 ? -5.279 -7.937 -5.631 1.00 80.31 205 GLY A N 1
ATOM 1588 C CA . GLY A 1 205 ? -6.005 -7.245 -6.708 1.00 80.31 205 GLY A CA 1
ATOM 1589 C C . GLY A 1 205 ? -7.270 -7.948 -7.226 1.00 80.31 205 GLY A C 1
ATOM 1590 O O . GLY A 1 205 ? -7.867 -7.444 -8.161 1.00 80.31 205 GLY A O 1
ATOM 1591 N N . ASP A 1 206 ? -7.678 -9.079 -6.632 1.00 75.56 206 ASP A N 1
ATOM 1592 C CA . ASP A 1 206 ? -8.862 -9.895 -6.990 1.00 75.56 206 ASP A CA 1
ATOM 1593 C C . ASP A 1 206 ? -8.979 -10.319 -8.468 1.00 75.56 206 ASP A C 1
ATOM 1595 O O . ASP A 1 206 ? -9.614 -9.660 -9.283 1.00 75.56 206 ASP A O 1
ATOM 1599 N N . LEU A 1 207 ? -8.432 -11.497 -8.791 1.00 60.66 207 LEU A N 1
ATOM 1600 C CA . LEU A 1 207 ? -8.462 -12.095 -10.139 1.00 60.66 207 LEU A CA 1
ATOM 1601 C C . LEU A 1 207 ? -9.841 -12.594 -10.584 1.00 60.66 207 LEU A C 1
ATOM 1603 O O . LEU A 1 207 ? -9.998 -12.968 -11.741 1.00 60.66 207 LEU A O 1
ATOM 1607 N N . THR A 1 208 ? -10.806 -12.704 -9.665 1.00 65.06 208 THR A N 1
ATOM 1608 C CA . THR A 1 208 ? -12.140 -13.252 -9.978 1.00 65.06 208 THR A CA 1
ATOM 1609 C C . THR A 1 208 ? -13.115 -12.184 -10.461 1.00 65.06 208 THR A C 1
ATOM 1611 O O . THR A 1 208 ? -14.241 -12.494 -10.840 1.00 65.06 208 THR A O 1
ATOM 1614 N N . THR A 1 209 ? -12.676 -10.927 -10.458 1.00 64.50 209 THR A N 1
ATOM 1615 C CA . THR A 1 209 ? -13.450 -9.763 -10.879 1.00 64.50 209 THR A CA 1
ATOM 1616 C C . THR A 1 209 ? -12.687 -9.005 -11.960 1.00 64.50 209 THR A C 1
ATOM 1618 O O . THR A 1 209 ? -11.464 -9.075 -12.001 1.00 64.50 209 THR A O 1
ATOM 1621 N N . ASP A 1 210 ? -13.376 -8.196 -12.766 1.00 70.19 210 ASP A N 1
ATOM 1622 C CA . ASP A 1 210 ? -12.738 -7.278 -13.730 1.00 70.19 210 ASP A CA 1
ATOM 1623 C C . ASP A 1 210 ? -11.957 -6.131 -13.052 1.00 70.19 210 ASP A C 1
ATOM 1625 O O . ASP A 1 210 ? -11.451 -5.214 -13.707 1.00 70.19 210 ASP A O 1
ATOM 1629 N N . TYR A 1 211 ? -11.875 -6.139 -11.719 1.00 84.00 211 TYR A N 1
ATOM 1630 C CA . TYR A 1 211 ? -11.181 -5.108 -10.979 1.00 84.00 211 TYR A CA 1
ATOM 1631 C C . TYR A 1 211 ? -9.673 -5.181 -11.218 1.00 84.00 211 TYR A C 1
ATOM 1633 O O . TYR A 1 211 ? -9.048 -6.235 -11.180 1.00 84.00 211 TYR A O 1
ATOM 1641 N N . THR A 1 212 ? -9.080 -4.012 -11.429 1.00 90.19 212 THR A N 1
ATOM 1642 C CA . THR A 1 212 ? -7.637 -3.839 -11.555 1.00 90.19 212 THR A CA 1
ATOM 1643 C C . THR A 1 212 ? -7.184 -2.876 -10.474 1.00 90.19 212 THR A C 1
ATOM 1645 O O . THR A 1 212 ? -7.649 -1.735 -10.431 1.00 90.19 212 THR A O 1
ATOM 1648 N N . SER A 1 213 ? -6.271 -3.324 -9.615 1.00 95.38 213 SER A N 1
ATOM 1649 C CA . SER A 1 213 ? -5.579 -2.449 -8.671 1.00 95.38 213 SER A CA 1
ATOM 1650 C C . SER A 1 213 ? -4.749 -1.413 -9.414 1.00 95.38 213 SER A C 1
ATOM 1652 O O . SER A 1 213 ? -4.107 -1.738 -10.407 1.00 95.38 213 SER A O 1
ATOM 1654 N N . LYS A 1 214 ? -4.744 -0.166 -8.946 1.00 96.06 214 LYS A N 1
ATOM 1655 C CA . LYS A 1 214 ? -4.146 0.965 -9.669 1.00 96.06 214 LYS A CA 1
ATOM 1656 C C . LYS A 1 214 ? -3.168 1.718 -8.784 1.00 96.06 214 LYS A C 1
ATOM 1658 O O . LYS A 1 214 ? -3.528 2.138 -7.689 1.00 96.06 214 LYS A O 1
ATOM 1663 N N . LEU A 1 215 ? -1.951 1.915 -9.273 1.00 97.19 215 LEU A N 1
ATOM 1664 C CA . LEU A 1 215 ? -0.912 2.693 -8.601 1.00 97.19 215 LEU A CA 1
ATOM 1665 C C . LEU A 1 215 ? -0.401 3.784 -9.549 1.00 97.19 215 LEU A C 1
ATOM 1667 O O . LEU A 1 215 ? -0.275 3.551 -10.754 1.00 97.19 215 LEU A O 1
ATOM 1671 N N . SER A 1 216 ? -0.126 4.975 -9.022 1.00 95.88 216 SER A N 1
ATOM 1672 C CA . SER A 1 216 ? 0.287 6.140 -9.811 1.00 95.88 216 SER A CA 1
ATOM 1673 C C . SER A 1 216 ? 1.203 7.064 -9.007 1.00 95.88 216 SER A C 1
ATOM 1675 O O . SER A 1 216 ? 0.860 7.436 -7.886 1.00 95.88 216 SER A O 1
ATOM 1677 N N . CYS A 1 217 ? 2.336 7.454 -9.596 1.00 94.94 217 CYS A N 1
ATOM 1678 C CA . CYS A 1 217 ? 3.321 8.371 -9.017 1.00 94.94 217 CYS A CA 1
ATOM 1679 C C . CYS A 1 217 ? 3.424 9.639 -9.883 1.00 94.94 217 CYS A C 1
ATOM 1681 O O . CYS A 1 217 ? 3.978 9.625 -10.990 1.00 94.94 217 CYS A O 1
ATOM 1683 N N . LEU A 1 218 ? 2.892 10.753 -9.385 1.00 92.88 218 LEU A N 1
ATOM 1684 C CA . LEU A 1 218 ? 2.628 11.952 -10.179 1.00 92.88 218 LEU A CA 1
ATOM 1685 C C . LEU A 1 218 ? 3.841 12.876 -10.347 1.00 92.88 218 LEU A C 1
ATOM 1687 O O . LEU A 1 218 ? 3.885 13.614 -11.331 1.00 92.88 218 LEU A O 1
ATOM 1691 N N . ARG A 1 219 ? 4.841 12.844 -9.452 1.00 90.31 219 ARG A N 1
ATOM 1692 C CA . ARG A 1 219 ? 5.965 13.799 -9.489 1.00 90.31 219 ARG A CA 1
ATOM 1693 C C . ARG A 1 219 ? 6.716 13.725 -10.832 1.00 90.31 219 ARG A C 1
ATOM 1695 O O . ARG A 1 219 ? 7.187 12.645 -11.197 1.00 90.31 219 ARG A O 1
ATOM 1702 N N . PRO A 1 220 ? 6.832 14.821 -11.602 1.00 82.50 220 PRO A N 1
ATOM 1703 C CA . PRO A 1 220 ? 7.545 14.817 -12.881 1.00 82.50 220 PRO A CA 1
ATOM 1704 C C . PRO A 1 220 ? 9.071 14.752 -12.681 1.00 82.50 220 PRO A C 1
ATOM 1706 O O . PRO A 1 220 ? 9.560 14.997 -11.582 1.00 82.50 220 PRO A O 1
ATOM 1709 N N . ASN A 1 221 ? 9.827 14.446 -13.743 1.00 68.56 221 ASN A N 1
ATOM 1710 C CA . ASN A 1 221 ? 11.292 14.602 -13.819 1.00 68.56 221 ASN A CA 1
ATOM 1711 C C . ASN A 1 221 ? 12.084 13.959 -12.664 1.00 68.56 221 ASN A C 1
ATOM 1713 O O . ASN A 1 221 ? 12.873 14.623 -11.992 1.00 68.56 221 ASN A O 1
ATOM 1717 N N . GLN A 1 222 ? 11.870 12.665 -12.413 1.00 75.81 222 GLN A N 1
ATOM 1718 C CA . GLN A 1 222 ? 12.611 11.965 -11.360 1.00 75.81 222 GLN A CA 1
ATOM 1719 C C . GLN A 1 222 ? 14.080 11.760 -11.724 1.00 75.81 222 GLN A C 1
ATOM 1721 O O . GLN A 1 222 ? 14.418 11.512 -12.880 1.00 75.81 222 GLN A O 1
ATOM 1726 N N . ASN A 1 223 ? 14.946 11.852 -10.716 1.00 70.50 223 ASN A N 1
ATOM 1727 C CA . ASN A 1 223 ? 16.361 11.523 -10.837 1.00 70.50 223 ASN A CA 1
ATOM 1728 C C . ASN A 1 223 ? 16.523 9.993 -10.887 1.00 70.50 223 ASN A C 1
ATOM 1730 O O . ASN A 1 223 ? 15.922 9.289 -10.080 1.00 70.50 223 ASN A O 1
ATOM 1734 N N . VAL A 1 224 ? 17.377 9.495 -11.785 1.00 64.94 224 VAL A N 1
ATOM 1735 C CA . VAL A 1 224 ? 17.781 8.076 -11.878 1.00 64.94 224 VAL A CA 1
ATOM 1736 C C . VAL A 1 224 ? 18.251 7.491 -10.542 1.00 64.94 224 VAL A C 1
ATOM 1738 O O . VAL A 1 224 ? 18.027 6.317 -10.273 1.00 64.94 224 VAL A O 1
ATOM 1741 N N . ASN A 1 225 ? 18.861 8.309 -9.682 1.00 67.25 225 ASN A N 1
ATOM 1742 C CA . ASN A 1 225 ? 19.382 7.871 -8.385 1.00 67.25 225 ASN A CA 1
ATOM 1743 C C . ASN A 1 225 ? 18.315 7.798 -7.281 1.00 67.25 225 ASN A C 1
ATOM 1745 O O . ASN A 1 225 ? 18.612 7.341 -6.181 1.00 67.25 225 ASN A O 1
ATOM 1749 N N . ASN A 1 226 ? 17.095 8.275 -7.541 1.00 76.00 226 ASN A N 1
ATOM 1750 C CA . ASN A 1 226 ? 15.988 8.218 -6.590 1.00 76.00 226 ASN A CA 1
ATOM 1751 C C . ASN A 1 226 ? 14.679 7.885 -7.325 1.00 76.00 226 ASN A C 1
ATOM 1753 O O . ASN A 1 226 ? 13.830 8.767 -7.502 1.00 76.00 226 ASN A O 1
ATOM 1757 N N . PRO A 1 227 ? 14.542 6.644 -7.824 1.00 80.50 227 PRO A N 1
ATOM 1758 C CA . PRO A 1 227 ? 13.371 6.244 -8.583 1.00 80.50 227 PRO A CA 1
ATOM 1759 C C . PRO A 1 227 ? 12.122 6.250 -7.700 1.00 80.50 227 PRO A C 1
ATOM 1761 O O . PRO A 1 227 ? 12.169 5.899 -6.519 1.00 80.50 227 PRO A O 1
ATOM 1764 N N . LEU A 1 228 ? 10.984 6.600 -8.297 1.00 90.69 228 LEU A N 1
ATOM 1765 C CA . LEU A 1 228 ? 9.687 6.438 -7.647 1.00 90.69 228 LEU A CA 1
ATOM 1766 C C . LEU A 1 228 ? 9.076 5.098 -8.019 1.00 90.69 228 LEU A C 1
ATOM 1768 O O . LEU A 1 228 ? 9.330 4.524 -9.080 1.00 90.69 228 LEU A O 1
ATOM 1772 N N . SER A 1 229 ? 8.246 4.571 -7.134 1.00 92.38 229 SER A N 1
ATOM 1773 C CA . SER A 1 229 ? 7.556 3.318 -7.375 1.00 92.38 229 SER A CA 1
ATOM 1774 C C . SER A 1 229 ? 6.158 3.302 -6.797 1.00 92.38 229 SER A C 1
ATOM 1776 O O . SER A 1 229 ? 5.883 3.892 -5.749 1.00 92.38 229 SER A O 1
ATOM 1778 N N . GLY A 1 230 ? 5.276 2.564 -7.471 1.00 95.75 230 GLY A N 1
ATOM 1779 C CA . GLY A 1 230 ? 4.018 2.156 -6.861 1.00 95.75 230 GLY A CA 1
ATOM 1780 C C . GLY A 1 230 ? 4.296 1.416 -5.551 1.00 95.75 230 GLY A C 1
ATOM 1781 O O . GLY A 1 230 ? 3.739 1.755 -4.511 1.00 95.75 230 GLY A O 1
ATOM 1782 N N . LEU A 1 231 ? 5.227 0.465 -5.582 1.00 96.12 231 LEU A N 1
ATOM 1783 C CA . LEU A 1 231 ? 5.651 -0.308 -4.420 1.00 96.12 231 LEU A CA 1
ATOM 1784 C C . LEU A 1 231 ? 7.150 -0.126 -4.186 1.00 96.12 231 LEU A C 1
ATOM 1786 O O . LEU A 1 231 ? 7.955 -0.532 -5.017 1.00 96.12 231 LEU A O 1
ATOM 1790 N N . PHE A 1 232 ? 7.529 0.469 -3.062 1.00 95.38 232 PHE A N 1
ATOM 1791 C CA . PHE A 1 232 ? 8.919 0.564 -2.630 1.00 95.38 232 PHE A CA 1
ATOM 1792 C C . PHE A 1 232 ? 9.145 -0.354 -1.427 1.00 95.38 232 PHE A C 1
ATOM 1794 O O . PHE A 1 232 ? 8.606 -0.111 -0.346 1.00 95.38 232 PHE A O 1
ATOM 1801 N N . ILE A 1 233 ? 9.910 -1.428 -1.617 1.00 95.81 233 ILE A N 1
ATOM 1802 C CA . ILE A 1 233 ? 10.133 -2.466 -0.607 1.00 95.81 233 ILE A CA 1
ATOM 1803 C C . ILE A 1 233 ? 11.570 -2.370 -0.103 1.00 95.81 233 ILE A C 1
ATOM 1805 O O . ILE A 1 233 ? 12.507 -2.779 -0.784 1.00 95.81 233 ILE A O 1
ATOM 1809 N N . GLY A 1 234 ? 11.734 -1.782 1.077 1.00 93.62 234 GLY A N 1
ATOM 1810 C CA . GLY A 1 234 ? 13.019 -1.601 1.737 1.00 93.62 234 GLY A CA 1
ATOM 1811 C C . GLY A 1 234 ? 13.403 -2.764 2.650 1.00 93.62 234 GLY A C 1
ATOM 1812 O O . GLY A 1 234 ? 12.742 -3.805 2.712 1.00 93.62 234 GLY A O 1
ATOM 1813 N N . THR A 1 235 ? 14.480 -2.547 3.402 1.00 91.44 235 THR A N 1
ATOM 1814 C CA . THR A 1 235 ? 15.141 -3.552 4.237 1.00 91.44 235 THR A CA 1
ATOM 1815 C C . THR A 1 235 ? 14.203 -4.328 5.149 1.00 91.44 235 THR A C 1
ATOM 1817 O O . THR A 1 235 ? 13.346 -3.758 5.826 1.00 91.44 235 THR A O 1
ATOM 1820 N N . GLY A 1 236 ? 14.399 -5.651 5.165 1.00 90.44 236 GLY A N 1
ATOM 1821 C CA . GLY A 1 236 ? 13.690 -6.594 6.031 1.00 90.44 236 GLY A CA 1
ATOM 1822 C C . GLY A 1 236 ? 12.181 -6.659 5.796 1.00 90.44 236 GLY A C 1
ATOM 1823 O O . GLY A 1 236 ? 11.455 -7.088 6.689 1.00 90.44 236 GLY A O 1
ATOM 1824 N N . SER A 1 237 ? 11.709 -6.206 4.631 1.00 96.75 237 SER A N 1
ATOM 1825 C CA . SER A 1 237 ? 10.298 -6.283 4.257 1.00 96.75 237 SER A CA 1
ATOM 1826 C C . SER A 1 237 ? 10.017 -7.461 3.331 1.00 96.75 237 SER A C 1
ATOM 1828 O O . SER A 1 237 ? 10.843 -7.788 2.484 1.00 96.75 237 SER A O 1
ATOM 1830 N N . ASP A 1 238 ? 8.831 -8.054 3.454 1.00 95.62 238 ASP A N 1
ATOM 1831 C CA . ASP A 1 238 ? 8.357 -9.159 2.612 1.00 95.62 238 ASP A CA 1
ATOM 1832 C C . ASP A 1 238 ? 6.926 -8.884 2.140 1.00 95.62 238 ASP A C 1
ATOM 1834 O O . ASP A 1 238 ? 5.981 -8.841 2.936 1.00 95.62 238 ASP A O 1
ATOM 1838 N N . VAL A 1 239 ? 6.770 -8.654 0.836 1.00 96.62 239 VAL A N 1
ATOM 1839 C CA . VAL A 1 239 ? 5.482 -8.334 0.224 1.00 96.62 239 VAL A CA 1
ATOM 1840 C C . VAL A 1 239 ? 5.102 -9.384 -0.810 1.00 96.62 239 VAL A C 1
ATOM 1842 O O . VAL A 1 239 ? 5.740 -9.534 -1.855 1.00 96.62 239 VAL A O 1
ATOM 1845 N N . GLY A 1 240 ? 4.002 -10.083 -0.537 1.00 95.06 240 GLY A N 1
ATOM 1846 C CA . GLY A 1 240 ? 3.361 -10.973 -1.497 1.00 95.06 240 GLY A CA 1
ATOM 1847 C C . GLY A 1 240 ? 2.373 -10.216 -2.378 1.00 95.06 240 GLY A C 1
ATOM 1848 O O . GLY A 1 240 ? 1.637 -9.357 -1.892 1.00 95.06 240 GLY A O 1
ATOM 1849 N N . ILE A 1 241 ? 2.340 -10.513 -3.676 1.00 93.69 241 ILE A N 1
ATOM 1850 C CA . ILE A 1 241 ? 1.431 -9.866 -4.629 1.00 93.69 241 ILE A CA 1
ATOM 1851 C C . ILE A 1 241 ? 0.631 -10.930 -5.374 1.00 93.69 241 ILE A C 1
ATOM 1853 O O . ILE A 1 241 ? 1.193 -11.875 -5.928 1.00 93.69 241 ILE A O 1
ATOM 1857 N N . ARG A 1 242 ? -0.693 -10.756 -5.411 1.00 92.06 242 ARG A N 1
ATOM 1858 C CA . ARG A 1 242 ? -1.617 -11.604 -6.171 1.00 92.06 242 ARG A CA 1
ATOM 1859 C C . ARG A 1 242 ? -2.737 -10.773 -6.772 1.00 92.06 242 ARG A C 1
ATOM 1861 O O . ARG A 1 242 ? -3.382 -10.018 -6.052 1.00 92.06 242 ARG A O 1
ATOM 1868 N N . GLY A 1 243 ? -3.046 -10.934 -8.055 1.00 91.88 243 GLY A N 1
ATOM 1869 C CA . GLY A 1 243 ? -4.115 -10.142 -8.675 1.00 91.88 243 GLY A CA 1
ATOM 1870 C C . GLY A 1 243 ? -3.747 -9.524 -10.006 1.00 91.88 243 GLY A C 1
ATOM 1871 O O . GLY A 1 243 ? -2.712 -9.838 -10.585 1.00 91.88 243 GLY A O 1
ATOM 1872 N N . LYS A 1 244 ? -4.607 -8.613 -10.457 1.00 92.00 244 LYS A N 1
ATOM 1873 C CA . LYS A 1 244 ? -4.333 -7.723 -11.577 1.00 92.00 244 LYS A CA 1
ATOM 1874 C C . LYS A 1 244 ? -3.992 -6.333 -11.051 1.00 92.00 244 LYS A C 1
ATOM 1876 O O . LYS A 1 244 ? -4.780 -5.732 -10.319 1.00 92.00 244 LYS A O 1
ATOM 1881 N N . PHE A 1 245 ? -2.822 -5.830 -11.420 1.00 93.38 245 PHE A N 1
ATOM 1882 C CA . PHE A 1 245 ? -2.331 -4.510 -11.045 1.00 93.38 245 PHE A CA 1
ATOM 1883 C C . PHE A 1 245 ? -1.966 -3.710 -12.288 1.00 93.38 245 PHE A C 1
ATOM 1885 O O . PHE A 1 245 ? -1.470 -4.257 -13.267 1.00 93.38 245 PHE A O 1
ATOM 1892 N N . GLN A 1 246 ? -2.170 -2.401 -12.228 1.00 93.00 246 GLN A N 1
ATOM 1893 C CA . GLN A 1 246 ? -1.803 -1.459 -13.268 1.00 93.00 246 GLN A CA 1
ATOM 1894 C C . GLN A 1 246 ? -1.012 -0.297 -12.674 1.00 93.00 246 GLN A C 1
ATOM 1896 O O . GLN A 1 246 ? -1.457 0.345 -11.718 1.00 93.00 246 GLN A O 1
ATOM 1901 N N . PHE A 1 247 ? 0.140 0.001 -13.274 1.00 93.31 247 PHE A N 1
ATOM 1902 C CA . PHE A 1 247 ? 0.890 1.221 -13.001 1.00 93.31 247 PHE A CA 1
ATOM 1903 C C . PHE A 1 247 ? 0.575 2.269 -14.068 1.00 93.31 247 PHE A C 1
ATOM 1905 O O . PHE A 1 247 ? 0.795 2.039 -15.259 1.00 93.31 247 PHE A O 1
ATOM 1912 N N . LEU A 1 248 ? 0.007 3.400 -13.648 1.00 92.75 248 LEU A N 1
ATOM 1913 C CA . LEU A 1 248 ? -0.623 4.366 -14.554 1.00 92.75 248 LEU A CA 1
ATOM 1914 C C . LEU A 1 248 ? 0.338 5.417 -15.114 1.00 92.75 248 LEU A C 1
ATOM 1916 O O . LEU A 1 248 ? 0.087 5.957 -16.187 1.00 92.75 248 LEU A O 1
ATOM 1920 N N . THR A 1 249 ? 1.433 5.702 -14.413 1.00 89.06 249 THR A N 1
ATOM 1921 C CA . THR A 1 249 ? 2.375 6.775 -14.772 1.00 89.06 249 THR A CA 1
ATOM 1922 C C . THR A 1 249 ? 3.811 6.262 -14.913 1.00 89.06 249 THR A C 1
ATOM 1924 O O . THR A 1 249 ? 4.698 6.752 -14.206 1.00 89.06 249 THR A O 1
ATOM 1927 N N . PRO A 1 250 ? 4.066 5.251 -15.763 1.00 82.44 250 PRO A N 1
ATOM 1928 C CA . PRO A 1 250 ? 5.422 4.777 -15.986 1.00 82.44 250 PRO A CA 1
ATOM 1929 C C . PRO A 1 250 ? 6.274 5.793 -16.748 1.00 82.44 250 PRO A C 1
ATOM 1931 O O . PRO A 1 250 ? 5.807 6.444 -17.682 1.00 82.44 250 PRO A O 1
ATOM 1934 N N . ASP A 1 251 ? 7.549 5.860 -16.382 1.00 80.25 251 ASP A N 1
ATOM 1935 C CA . ASP A 1 251 ? 8.617 6.475 -17.170 1.00 80.25 251 ASP A CA 1
ATOM 1936 C C . ASP A 1 251 ? 9.938 5.717 -16.915 1.00 80.25 251 ASP A C 1
ATOM 1938 O O . ASP A 1 251 ? 9.929 4.596 -16.402 1.00 80.25 251 ASP A O 1
ATOM 1942 N N . THR A 1 252 ? 11.085 6.269 -17.317 1.00 75.94 252 THR A N 1
ATOM 1943 C CA . THR A 1 252 ? 12.391 5.614 -17.123 1.00 75.94 252 THR A CA 1
ATOM 1944 C C . THR A 1 252 ? 12.809 5.476 -15.657 1.00 75.94 252 THR A C 1
ATOM 1946 O O . THR A 1 252 ? 13.587 4.581 -15.346 1.00 75.94 252 THR A O 1
ATOM 1949 N N . ASN A 1 253 ? 12.289 6.330 -14.773 1.00 81.56 253 ASN A N 1
ATOM 1950 C CA . ASN A 1 253 ? 12.635 6.441 -13.351 1.00 81.56 253 ASN A CA 1
ATOM 1951 C C . ASN A 1 253 ? 11.419 6.192 -12.435 1.00 81.56 253 ASN A C 1
ATOM 1953 O O . ASN A 1 253 ? 11.471 6.462 -11.231 1.00 81.56 253 ASN A O 1
ATOM 1957 N N . LYS A 1 254 ? 10.311 5.704 -13.005 1.00 87.69 254 LYS A N 1
ATOM 1958 C CA . LYS A 1 254 ? 9.085 5.328 -12.303 1.00 87.69 254 LYS A CA 1
ATOM 1959 C C . LYS A 1 254 ? 8.720 3.896 -12.637 1.00 87.69 254 LYS A C 1
ATOM 1961 O O . LYS A 1 254 ? 8.388 3.577 -13.779 1.00 87.69 254 LYS A O 1
ATOM 1966 N N . HIS A 1 255 ? 8.716 3.059 -11.614 1.00 87.44 255 HIS A N 1
ATOM 1967 C CA . HIS A 1 255 ? 8.505 1.622 -11.746 1.00 87.44 255 HIS A CA 1
ATOM 1968 C C . HIS A 1 255 ? 7.214 1.198 -11.052 1.00 87.44 255 HIS A C 1
ATOM 1970 O O . HIS A 1 255 ? 6.776 1.827 -10.087 1.00 87.44 255 HIS A O 1
ATOM 1976 N N . PHE A 1 256 ? 6.616 0.089 -11.482 1.00 91.06 256 PHE A N 1
ATOM 1977 C CA . PHE A 1 256 ? 5.568 -0.537 -10.683 1.00 91.06 256 PHE A CA 1
ATOM 1978 C C . PHE A 1 256 ? 6.108 -0.903 -9.294 1.00 91.06 256 PHE A C 1
ATOM 1980 O O . PHE A 1 256 ? 5.490 -0.550 -8.287 1.00 91.06 256 PHE A O 1
ATOM 1987 N N . ALA A 1 257 ? 7.281 -1.543 -9.240 1.00 91.00 257 ALA A N 1
ATOM 1988 C CA . ALA A 1 257 ? 7.905 -1.928 -7.984 1.00 91.00 257 ALA A CA 1
ATOM 1989 C C . ALA A 1 257 ? 9.431 -1.759 -7.971 1.00 91.00 257 ALA A C 1
ATOM 1991 O O . ALA A 1 257 ? 10.113 -2.104 -8.936 1.00 91.00 257 ALA A O 1
ATOM 1992 N N . THR A 1 258 ? 9.953 -1.301 -6.834 1.00 90.38 258 THR A N 1
ATOM 1993 C CA . THR A 1 258 ? 11.377 -1.307 -6.491 1.00 90.38 258 THR A CA 1
ATOM 1994 C C . THR A 1 258 ? 11.596 -2.136 -5.230 1.00 90.38 258 THR A C 1
ATOM 1996 O O . THR A 1 258 ? 10.862 -1.978 -4.255 1.00 90.38 258 THR A O 1
ATOM 1999 N N . SER A 1 259 ? 12.620 -2.987 -5.233 1.00 90.44 259 SER A N 1
ATOM 2000 C CA . SER A 1 259 ? 13.065 -3.749 -4.062 1.00 90.44 259 SER A CA 1
ATOM 2001 C C . SER A 1 259 ? 14.505 -3.389 -3.698 1.00 90.44 259 SER A C 1
ATOM 2003 O O . SER A 1 259 ? 15.354 -3.276 -4.587 1.00 90.44 259 SER A O 1
ATOM 2005 N N . THR A 1 260 ? 14.795 -3.190 -2.408 1.00 88.50 260 THR A N 1
ATOM 2006 C CA . THR A 1 260 ? 16.138 -2.825 -1.948 1.00 88.50 260 THR A CA 1
ATOM 2007 C C . THR A 1 260 ? 16.497 -3.288 -0.539 1.00 88.50 260 THR A C 1
ATOM 2009 O O . THR A 1 260 ? 15.624 -3.513 0.296 1.00 88.50 260 THR A O 1
ATOM 2012 N N . GLY A 1 261 ? 17.798 -3.420 -0.260 1.00 85.56 261 GLY A N 1
ATOM 2013 C CA . GLY A 1 261 ? 18.329 -3.591 1.092 1.00 85.56 261 GLY A CA 1
ATOM 2014 C C . GLY A 1 261 ? 17.901 -4.891 1.769 1.00 85.56 261 GLY A C 1
ATOM 2015 O O . GLY A 1 261 ? 17.710 -4.892 2.981 1.00 85.56 261 GLY A O 1
ATOM 2016 N N . GLY A 1 262 ? 17.688 -5.970 1.012 1.00 86.06 262 GLY A N 1
ATOM 2017 C CA . GLY A 1 262 ? 17.118 -7.223 1.515 1.00 86.06 262 GLY A CA 1
ATOM 2018 C C . GLY A 1 262 ? 15.587 -7.246 1.576 1.00 86.06 262 GLY A C 1
ATOM 2019 O O . GLY A 1 262 ? 15.024 -8.157 2.176 1.00 86.06 262 GLY A O 1
ATOM 2020 N N . GLY A 1 263 ? 14.905 -6.253 1.000 1.00 92.31 263 GLY A N 1
ATOM 2021 C CA . GLY A 1 263 ? 13.469 -6.318 0.737 1.00 92.31 263 GLY A CA 1
ATOM 2022 C C . GLY A 1 263 ? 13.127 -7.432 -0.256 1.00 92.31 263 GLY A C 1
ATOM 2023 O O . GLY A 1 263 ? 13.913 -7.741 -1.155 1.00 92.31 263 GLY A O 1
ATOM 2024 N N . VAL A 1 264 ? 11.955 -8.043 -0.098 1.00 92.38 264 VAL A N 1
ATOM 2025 C CA . VAL A 1 264 ? 11.502 -9.173 -0.915 1.00 92.38 264 VAL A CA 1
ATOM 2026 C C . VAL A 1 264 ? 10.121 -8.889 -1.488 1.00 92.38 264 VAL A C 1
ATOM 2028 O O . VAL A 1 264 ? 9.189 -8.533 -0.768 1.00 92.38 264 VAL A O 1
ATOM 2031 N N . ILE A 1 265 ? 9.987 -9.084 -2.799 1.00 92.06 265 ILE A N 1
ATOM 2032 C CA . ILE A 1 265 ? 8.694 -9.155 -3.482 1.00 92.06 265 ILE A CA 1
ATOM 2033 C C . ILE A 1 265 ? 8.507 -10.566 -4.011 1.00 92.06 265 ILE A C 1
ATOM 2035 O O . ILE A 1 265 ? 9.350 -11.055 -4.761 1.00 92.06 265 ILE A O 1
ATOM 2039 N N . SER A 1 266 ? 7.376 -11.183 -3.678 1.00 90.56 266 SER A N 1
ATOM 2040 C CA . SER A 1 266 ? 7.000 -12.499 -4.195 1.00 90.56 266 SER A CA 1
ATOM 2041 C C . SER A 1 266 ? 5.669 -12.439 -4.935 1.00 90.56 266 SER A C 1
ATOM 2043 O O . SER A 1 266 ? 4.635 -12.126 -4.343 1.00 90.56 266 SER A O 1
ATOM 2045 N N . TYR A 1 267 ? 5.653 -12.796 -6.216 1.00 87.25 267 TYR A N 1
ATOM 2046 C CA . TYR A 1 267 ? 4.411 -12.876 -6.982 1.00 87.25 267 TYR A CA 1
ATOM 2047 C C . TYR A 1 267 ? 3.762 -14.260 -6.835 1.00 87.25 267 TYR A C 1
ATOM 2049 O O . TYR A 1 267 ? 4.429 -15.291 -6.819 1.00 87.25 267 TYR A O 1
ATOM 2057 N N . ARG A 1 268 ? 2.434 -14.307 -6.689 1.00 87.00 268 ARG A N 1
ATOM 2058 C CA . ARG A 1 268 ? 1.666 -15.559 -6.592 1.00 87.00 268 ARG A CA 1
ATOM 2059 C C . ARG A 1 268 ? 0.976 -15.839 -7.922 1.00 87.00 268 ARG A C 1
ATOM 2061 O O . ARG A 1 268 ? 0.384 -14.941 -8.512 1.00 87.00 268 ARG A O 1
ATOM 2068 N N . VAL A 1 269 ? 0.992 -17.088 -8.384 1.00 79.44 269 VAL A N 1
ATOM 2069 C CA . VAL A 1 269 ? 0.295 -17.479 -9.621 1.00 79.44 269 VAL A CA 1
ATOM 2070 C C . VAL A 1 269 ? -1.231 -17.475 -9.403 1.00 79.44 269 VAL A C 1
ATOM 2072 O O . VAL A 1 269 ? -1.693 -18.080 -8.430 1.00 79.44 269 VAL A O 1
ATOM 2075 N N . PRO A 1 270 ? -2.038 -16.891 -10.313 1.00 84.00 270 PRO A N 1
ATOM 2076 C CA . PRO A 1 270 ? -1.667 -15.938 -11.368 1.00 84.00 270 PRO A CA 1
ATOM 2077 C C . PRO A 1 270 ? -1.503 -14.505 -10.829 1.00 84.00 270 PRO A C 1
ATOM 2079 O O . PRO A 1 270 ? -2.279 -14.073 -9.979 1.00 84.00 270 PRO A O 1
ATOM 2082 N N . THR A 1 271 ? -0.561 -13.734 -11.372 1.00 88.00 271 THR A N 1
ATOM 2083 C CA . THR A 1 271 ? -0.512 -12.273 -11.208 1.00 88.00 271 THR A CA 1
ATOM 2084 C C . THR A 1 271 ? -0.306 -11.598 -12.559 1.00 88.00 271 THR A C 1
ATOM 2086 O O . THR A 1 271 ? 0.530 -12.032 -13.344 1.00 88.00 271 THR A O 1
ATOM 2089 N N . GLU A 1 272 ? -1.057 -10.534 -12.837 1.00 88.25 272 GLU A N 1
ATOM 2090 C CA . GLU A 1 272 ? -0.918 -9.707 -14.039 1.00 88.25 272 GLU A CA 1
ATOM 2091 C C . GLU A 1 272 ? -0.496 -8.291 -13.640 1.00 88.25 272 GLU A C 1
ATOM 2093 O O . GLU A 1 272 ? -1.169 -7.645 -12.835 1.00 88.25 272 GLU A O 1
ATOM 2098 N N . ILE A 1 273 ? 0.596 -7.803 -14.224 1.00 87.75 273 ILE A N 1
ATOM 2099 C CA . ILE A 1 273 ? 1.088 -6.435 -14.066 1.00 87.75 273 ILE A CA 1
ATOM 2100 C C . ILE A 1 273 ? 0.978 -5.723 -15.412 1.00 87.75 273 ILE A C 1
ATOM 2102 O O . ILE A 1 273 ? 1.618 -6.108 -16.386 1.00 87.75 273 ILE A O 1
ATOM 2106 N N . VAL A 1 274 ? 0.182 -4.662 -15.467 1.00 87.81 274 VAL A N 1
ATOM 2107 C CA . VAL A 1 274 ? -0.011 -3.831 -16.656 1.00 87.81 274 VAL A CA 1
ATOM 2108 C C . VAL A 1 274 ? 0.764 -2.531 -16.482 1.00 87.81 274 VAL A C 1
ATOM 2110 O O . VAL A 1 274 ? 0.470 -1.735 -15.589 1.00 87.81 274 VAL A O 1
ATOM 2113 N N . GLN A 1 275 ? 1.734 -2.277 -17.353 1.00 83.00 275 GLN A N 1
ATOM 2114 C CA . GLN A 1 275 ? 2.502 -1.036 -17.347 1.00 83.00 275 GLN A CA 1
ATOM 2115 C C . GLN A 1 275 ? 2.748 -0.594 -18.785 1.00 83.00 275 GLN A C 1
ATOM 2117 O O . GLN A 1 275 ? 3.428 -1.287 -19.521 1.00 83.00 275 GLN A O 1
ATOM 2122 N N . ALA A 1 276 ? 2.218 0.553 -19.209 1.00 78.38 276 ALA A N 1
ATOM 2123 C CA . ALA A 1 276 ? 2.197 0.924 -20.630 1.00 78.38 276 ALA A CA 1
ATOM 2124 C C . ALA A 1 276 ? 3.589 1.103 -21.282 1.00 78.38 276 ALA A C 1
ATOM 2126 O O . ALA A 1 276 ? 3.722 0.923 -22.490 1.00 78.38 276 ALA A O 1
ATOM 2127 N N . SER A 1 277 ? 4.622 1.455 -20.511 1.00 74.38 277 SER A N 1
ATOM 2128 C CA . SER A 1 277 ? 5.977 1.745 -21.004 1.00 74.38 277 SER A CA 1
ATOM 2129 C C . SER A 1 277 ? 7.030 1.588 -19.892 1.00 74.38 277 SER A C 1
ATOM 2131 O O . SER A 1 277 ? 6.688 1.301 -18.747 1.00 74.38 277 SER A O 1
ATOM 2133 N N . GLY A 1 278 ? 8.318 1.758 -20.208 1.00 71.38 278 GLY A N 1
ATOM 2134 C CA . GLY A 1 278 ? 9.396 1.770 -19.208 1.00 71.38 278 GLY A CA 1
ATOM 2135 C C . GLY A 1 278 ? 9.709 0.402 -18.592 1.00 71.38 278 GLY A C 1
ATOM 2136 O O . GLY A 1 278 ? 9.377 -0.633 -19.165 1.00 71.38 278 GLY A O 1
ATOM 2137 N N . ILE A 1 279 ? 10.374 0.419 -17.435 1.00 73.75 279 ILE A N 1
ATOM 2138 C CA . ILE A 1 279 ? 10.812 -0.773 -16.694 1.00 73.75 279 ILE A CA 1
ATOM 2139 C C . ILE A 1 279 ? 9.830 -1.026 -15.552 1.00 73.75 279 ILE A C 1
ATOM 2141 O O . ILE A 1 279 ? 9.574 -0.121 -14.756 1.00 73.75 279 ILE A O 1
ATOM 2145 N N . ALA A 1 280 ? 9.276 -2.237 -15.458 1.00 79.25 280 ALA A N 1
ATOM 2146 C CA . ALA A 1 280 ? 8.288 -2.565 -14.424 1.00 79.25 280 ALA A CA 1
ATOM 2147 C C . ALA A 1 280 ? 8.903 -2.789 -13.036 1.00 79.25 280 ALA A C 1
ATOM 2149 O O . ALA A 1 280 ? 8.315 -2.394 -12.028 1.00 79.25 280 ALA A O 1
ATOM 2150 N N . PHE A 1 281 ? 10.082 -3.411 -12.988 1.00 85.12 281 PHE A N 1
ATOM 2151 C CA . PHE A 1 281 ? 10.730 -3.836 -11.752 1.00 85.12 281 PHE A CA 1
ATOM 2152 C C . PHE A 1 281 ? 12.149 -3.293 -11.668 1.00 85.12 281 PHE A C 1
ATOM 2154 O O . PHE A 1 281 ? 12.918 -3.429 -12.619 1.00 85.12 281 PHE A O 1
ATOM 2161 N N . ASN A 1 282 ? 12.494 -2.732 -10.517 1.00 82.31 282 ASN A N 1
ATOM 2162 C CA . ASN A 1 282 ? 13.825 -2.228 -10.223 1.00 82.31 282 ASN A CA 1
ATOM 2163 C C . ASN A 1 282 ? 14.370 -2.898 -8.954 1.00 82.31 282 ASN A C 1
ATOM 2165 O O . ASN A 1 282 ? 13.652 -3.057 -7.965 1.00 82.31 282 ASN A O 1
ATOM 2169 N N . VAL A 1 283 ? 15.630 -3.320 -8.981 1.00 81.56 283 VAL A N 1
ATOM 2170 C CA . VAL A 1 283 ? 16.284 -4.005 -7.858 1.00 81.56 283 VAL A CA 1
ATOM 2171 C C . VAL A 1 283 ? 17.570 -3.269 -7.539 1.00 81.56 283 VAL A C 1
ATOM 2173 O O . VAL A 1 283 ? 18.362 -3.016 -8.438 1.00 81.56 283 VAL A O 1
ATOM 2176 N N . LEU A 1 284 ? 17.759 -2.901 -6.272 1.00 80.62 284 LEU A N 1
ATOM 2177 C CA . LEU A 1 284 ? 18.891 -2.096 -5.813 1.00 80.62 284 LEU A CA 1
ATOM 2178 C C . LEU A 1 284 ? 19.481 -2.684 -4.527 1.00 80.62 284 LEU A C 1
ATOM 2180 O O . LEU A 1 284 ? 18.726 -3.092 -3.652 1.00 80.62 284 LEU A O 1
ATOM 2184 N N . ASN A 1 285 ? 20.798 -2.624 -4.329 1.00 82.12 285 ASN A N 1
ATOM 2185 C CA . ASN A 1 285 ? 21.455 -2.879 -3.034 1.00 82.12 285 ASN A CA 1
ATOM 2186 C C . ASN A 1 285 ? 20.975 -4.164 -2.310 1.00 82.12 285 ASN A C 1
ATOM 2188 O O . ASN A 1 285 ? 20.550 -4.089 -1.155 1.00 82.12 285 ASN A O 1
ATOM 2192 N N . GLY A 1 286 ? 20.968 -5.329 -2.970 1.00 78.75 286 GLY A N 1
ATOM 2193 C CA . GLY A 1 286 ? 20.570 -6.593 -2.334 1.00 78.75 286 GLY A CA 1
ATOM 2194 C C . GLY A 1 286 ? 19.061 -6.813 -2.186 1.00 78.75 286 GLY A C 1
ATOM 2195 O O . GLY A 1 286 ? 18.644 -7.627 -1.364 1.00 78.75 286 GLY A O 1
ATOM 2196 N N . GLY A 1 287 ? 18.219 -6.067 -2.906 1.00 84.75 287 GLY A N 1
ATOM 2197 C CA . GLY A 1 287 ? 16.786 -6.367 -3.008 1.00 84.75 287 GLY A CA 1
ATOM 2198 C C . GLY A 1 287 ? 16.512 -7.658 -3.788 1.00 84.75 287 GLY A C 1
ATOM 2199 O O . GLY A 1 287 ? 17.334 -8.106 -4.585 1.00 84.75 287 GLY A O 1
ATOM 2200 N N . ILE A 1 288 ? 15.335 -8.248 -3.578 1.00 86.00 288 ILE A N 1
ATOM 2201 C CA . ILE A 1 288 ? 14.911 -9.485 -4.245 1.00 86.00 288 ILE A CA 1
ATOM 2202 C C . ILE A 1 288 ? 13.515 -9.308 -4.839 1.00 86.00 288 ILE A C 1
ATOM 2204 O O . ILE A 1 288 ? 12.599 -8.806 -4.177 1.00 86.00 288 ILE A O 1
ATOM 2208 N N . ILE A 1 289 ? 13.348 -9.749 -6.088 1.00 85.94 289 ILE A N 1
ATOM 2209 C CA . ILE A 1 289 ? 12.043 -9.879 -6.741 1.00 85.94 289 ILE A CA 1
ATOM 2210 C C . ILE A 1 289 ? 11.927 -11.277 -7.356 1.00 85.94 289 ILE A C 1
ATOM 2212 O O . ILE A 1 289 ? 12.587 -11.587 -8.351 1.00 85.94 289 ILE A O 1
ATOM 2216 N N . ASP A 1 290 ? 11.052 -12.107 -6.787 1.00 83.75 290 ASP A N 1
ATOM 2217 C CA . ASP A 1 290 ? 10.622 -13.376 -7.373 1.00 83.75 290 ASP A CA 1
ATOM 2218 C C . ASP A 1 290 ? 9.368 -13.155 -8.223 1.00 83.75 290 ASP A C 1
ATOM 2220 O O . ASP A 1 290 ? 8.239 -13.155 -7.729 1.00 83.75 290 ASP A O 1
ATOM 2224 N N . ASN A 1 291 ? 9.583 -12.955 -9.523 1.00 74.94 291 ASN A N 1
ATOM 2225 C CA . ASN A 1 291 ? 8.535 -12.746 -10.520 1.00 74.94 291 ASN A CA 1
ATOM 2226 C C . ASN A 1 291 ? 7.903 -14.041 -11.049 1.00 74.94 291 ASN A C 1
ATOM 2228 O O . ASN A 1 291 ? 7.110 -13.982 -11.995 1.00 74.94 291 ASN A O 1
ATOM 2232 N N . LYS A 1 292 ? 8.203 -15.204 -10.458 1.00 73.75 292 LYS A N 1
ATOM 2233 C CA . LYS A 1 292 ? 7.579 -16.465 -10.850 1.00 73.75 292 LYS A CA 1
ATOM 2234 C C . LYS A 1 292 ? 6.067 -16.389 -10.635 1.00 73.75 292 LYS A C 1
ATOM 2236 O O . LYS A 1 292 ? 5.569 -16.286 -9.523 1.00 73.75 292 LYS A O 1
ATOM 2241 N N . GLY A 1 293 ? 5.316 -16.453 -11.732 1.00 73.19 293 GLY A N 1
ATOM 2242 C CA . GLY A 1 293 ? 3.856 -16.346 -11.709 1.00 73.19 293 GLY A CA 1
ATOM 2243 C C . GLY A 1 293 ? 3.287 -14.960 -11.983 1.00 73.19 293 GLY A C 1
ATOM 2244 O O . GLY A 1 293 ? 2.062 -14.825 -12.005 1.00 73.19 293 GLY A O 1
ATOM 2245 N N . ALA A 1 294 ? 4.141 -13.968 -12.244 1.00 81.00 294 ALA A N 1
ATOM 2246 C CA . ALA A 1 294 ? 3.736 -12.690 -12.809 1.00 81.00 294 ALA A CA 1
ATOM 2247 C C . ALA A 1 294 ? 3.813 -12.717 -14.343 1.00 81.00 294 ALA A C 1
ATOM 2249 O O . ALA A 1 294 ? 4.817 -13.119 -14.927 1.00 81.00 294 ALA A O 1
ATOM 2250 N N . THR A 1 295 ? 2.764 -12.233 -14.998 1.00 82.88 295 THR A N 1
ATOM 2251 C CA . THR A 1 295 ? 2.784 -11.827 -16.407 1.00 82.88 295 THR A CA 1
ATOM 2252 C C . THR A 1 295 ? 2.834 -10.309 -16.451 1.00 82.88 295 THR A C 1
ATOM 2254 O O . THR A 1 295 ? 2.008 -9.657 -15.816 1.00 82.88 295 THR A O 1
ATOM 2257 N N . VAL A 1 296 ? 3.795 -9.742 -17.180 1.00 80.12 296 VAL A N 1
ATOM 2258 C CA . VAL A 1 296 ? 3.910 -8.290 -17.361 1.00 80.12 296 VAL A CA 1
ATOM 2259 C C . VAL A 1 296 ? 3.489 -7.934 -18.780 1.00 80.12 296 VAL A C 1
ATOM 2261 O O . VAL A 1 296 ? 4.056 -8.455 -19.739 1.00 80.12 296 VAL A O 1
ATOM 2264 N N . THR A 1 297 ? 2.513 -7.039 -18.910 1.00 78.00 297 THR A N 1
ATOM 2265 C CA . THR A 1 297 ? 1.998 -6.559 -20.195 1.00 78.00 297 THR A CA 1
ATOM 2266 C C . THR A 1 297 ? 2.369 -5.087 -20.384 1.00 78.00 297 THR A C 1
ATOM 2268 O O . THR A 1 297 ? 2.028 -4.249 -19.545 1.00 78.00 297 THR A O 1
ATOM 2271 N N . GLY A 1 298 ? 3.030 -4.772 -21.503 1.00 66.19 298 GLY A N 1
ATOM 2272 C CA . GLY A 1 298 ? 3.493 -3.426 -21.862 1.00 66.19 298 GLY A CA 1
ATOM 2273 C C . GLY A 1 298 ? 5.015 -3.262 -21.734 1.00 66.19 298 GLY A C 1
ATOM 2274 O O . GLY A 1 298 ? 5.737 -4.073 -22.304 1.00 66.19 298 GLY A O 1
ATOM 2275 N N . GLY A 1 299 ? 5.493 -2.203 -21.070 1.00 54.75 299 GLY A N 1
ATOM 2276 C CA . GLY A 1 299 ? 6.900 -1.806 -20.915 1.00 54.75 299 GLY A CA 1
ATOM 2277 C C . GLY A 1 299 ? 7.890 -2.960 -20.715 1.00 54.75 299 GLY A C 1
ATOM 2278 O O . GLY A 1 299 ? 7.568 -3.993 -20.130 1.00 54.75 299 GLY A O 1
ATOM 2279 N N . ALA A 1 300 ? 9.106 -2.789 -21.241 1.00 52.84 300 ALA A N 1
ATOM 2280 C CA . ALA A 1 300 ? 10.113 -3.839 -21.272 1.00 52.84 300 ALA A CA 1
ATOM 2281 C C . ALA A 1 300 ? 10.437 -4.370 -19.865 1.00 52.84 300 ALA A C 1
ATOM 2283 O O . ALA A 1 300 ? 10.730 -3.625 -18.934 1.00 52.84 300 ALA A O 1
ATOM 2284 N N . THR A 1 301 ? 10.511 -5.693 -19.746 1.00 52.31 301 THR A N 1
ATOM 2285 C CA . THR A 1 301 ? 11.010 -6.421 -18.569 1.00 52.31 301 THR A CA 1
ATOM 2286 C C . THR A 1 301 ? 12.512 -6.222 -18.311 1.00 52.31 301 THR A C 1
ATOM 2288 O O . THR A 1 301 ? 13.068 -6.852 -17.412 1.00 52.31 301 THR A O 1
ATOM 2291 N N . LYS A 1 302 ? 13.204 -5.381 -19.095 1.00 46.53 302 LYS A N 1
ATOM 2292 C CA . LYS A 1 302 ? 14.653 -5.190 -18.997 1.00 46.53 302 LYS A CA 1
ATOM 2293 C C . LYS A 1 302 ? 14.997 -4.155 -17.931 1.00 46.53 302 LYS A C 1
ATOM 2295 O O . LYS A 1 302 ? 14.853 -2.960 -18.152 1.00 46.53 302 LYS A O 1
ATOM 2300 N N . ASN A 1 303 ? 15.472 -4.677 -16.805 1.00 47.22 303 ASN A N 1
ATOM 2301 C CA . ASN A 1 303 ? 16.162 -3.978 -15.726 1.00 47.22 303 ASN A CA 1
ATOM 2302 C C . ASN A 1 303 ? 17.228 -3.002 -16.283 1.00 47.22 303 ASN A C 1
ATOM 2304 O O . ASN A 1 303 ? 17.901 -3.324 -17.264 1.00 47.22 303 ASN A O 1
ATOM 2308 N N . SER A 1 304 ? 17.383 -1.821 -15.677 1.00 40.44 304 SER A N 1
ATOM 2309 C CA . SER A 1 304 ? 18.425 -0.844 -16.043 1.00 40.44 304 SER A CA 1
ATOM 2310 C C . SER A 1 304 ? 19.792 -1.203 -15.454 1.00 40.44 304 SER A C 1
ATOM 2312 O O . SER A 1 304 ? 20.796 -0.598 -15.825 1.00 40.44 304 SER A O 1
ATOM 2314 N N . GLN A 1 305 ? 19.846 -2.200 -14.570 1.00 41.84 305 GLN A N 1
ATOM 2315 C CA . GLN A 1 305 ? 21.084 -2.781 -14.066 1.00 41.84 305 GLN A CA 1
ATOM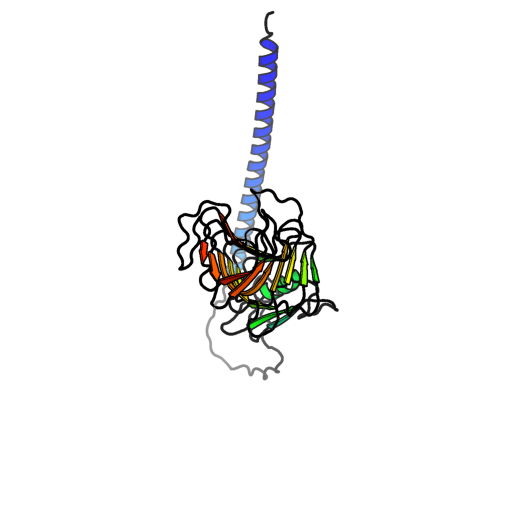 2316 C C . GLN A 1 305 ? 21.403 -4.080 -14.802 1.00 41.84 305 GLN A C 1
ATOM 2318 O O . GLN A 1 305 ? 20.504 -4.881 -15.057 1.00 41.84 305 GLN A O 1
ATOM 2323 N N . THR A 1 306 ? 22.680 -4.290 -15.137 1.00 38.47 306 THR A N 1
ATOM 2324 C CA . THR A 1 306 ? 23.195 -5.564 -15.652 1.00 38.47 306 THR A CA 1
ATOM 2325 C C . THR A 1 306 ? 22.890 -6.648 -14.611 1.00 38.47 306 THR A C 1
ATOM 2327 O O . THR A 1 306 ? 23.501 -6.624 -13.544 1.00 38.47 306 THR A O 1
ATOM 2330 N N . PRO A 1 307 ? 21.934 -7.564 -14.851 1.00 40.28 307 PRO A N 1
ATOM 2331 C CA . PRO A 1 307 ? 21.605 -8.593 -13.877 1.00 40.28 307 PRO A CA 1
ATOM 2332 C C . PRO A 1 307 ? 22.773 -9.574 -13.781 1.00 40.28 307 PRO A C 1
ATOM 2334 O O . PRO A 1 307 ? 23.334 -9.954 -14.813 1.00 40.28 307 PRO A O 1
ATOM 2337 N N . ASN A 1 308 ? 23.058 -10.085 -12.585 1.00 36.34 308 ASN A N 1
ATOM 2338 C CA . ASN A 1 308 ? 23.544 -11.459 -12.502 1.00 36.34 308 ASN A CA 1
ATOM 2339 C C . ASN A 1 308 ? 22.377 -12.363 -12.943 1.00 36.34 308 ASN A C 1
ATOM 2341 O O . ASN A 1 308 ? 21.492 -12.675 -12.158 1.00 36.34 308 ASN A O 1
ATOM 2345 N N . GLU A 1 309 ? 22.361 -12.627 -14.252 1.00 37.56 309 GLU A N 1
ATOM 2346 C CA . GLU A 1 309 ? 21.563 -13.559 -15.061 1.00 37.56 309 GLU A CA 1
ATOM 2347 C C . GLU A 1 309 ? 20.072 -13.775 -14.723 1.00 37.56 309 GLU A C 1
ATOM 2349 O O . GLU A 1 309 ? 19.683 -14.376 -13.726 1.00 37.56 309 GLU A O 1
ATOM 2354 N N . VAL A 1 310 ? 19.215 -13.403 -15.683 1.00 39.78 310 VAL A N 1
ATOM 2355 C CA . VAL A 1 310 ? 17.817 -13.850 -15.771 1.00 39.78 310 VAL A CA 1
ATOM 2356 C C . VAL A 1 310 ? 17.790 -15.238 -16.417 1.00 39.78 310 VAL A C 1
ATOM 2358 O O . VAL A 1 310 ? 18.162 -15.380 -17.581 1.00 39.78 310 VAL A O 1
ATOM 2361 N N . THR A 1 311 ? 17.290 -16.250 -15.704 1.00 40.50 311 THR A N 1
ATOM 2362 C CA . THR A 1 311 ? 16.891 -17.534 -16.307 1.00 40.50 311 THR A CA 1
ATOM 2363 C C . THR A 1 311 ? 15.379 -17.575 -16.539 1.00 40.50 311 THR A C 1
ATOM 2365 O O . THR A 1 311 ? 14.612 -16.812 -15.951 1.00 40.50 311 THR A O 1
ATOM 2368 N N . SER A 1 312 ? 14.921 -18.491 -17.391 1.00 37.31 312 SER A N 1
ATOM 2369 C CA . SER A 1 312 ? 13.508 -18.717 -17.737 1.00 37.31 312 SER A CA 1
ATOM 2370 C C . SER A 1 312 ? 12.602 -19.148 -16.564 1.00 37.31 312 SER A C 1
ATOM 2372 O O . SER A 1 312 ? 11.414 -19.379 -16.778 1.00 37.31 312 SER A O 1
ATOM 2374 N N . ALA A 1 313 ? 13.129 -19.252 -15.337 1.00 38.22 313 ALA A N 1
ATOM 2375 C CA . ALA A 1 313 ? 12.443 -19.795 -14.163 1.00 38.22 313 ALA A CA 1
ATOM 2376 C C . ALA A 1 313 ? 12.094 -18.769 -13.062 1.00 38.22 313 ALA A C 1
ATOM 2378 O O . ALA A 1 313 ? 11.480 -19.156 -12.066 1.00 38.22 313 ALA A O 1
ATOM 2379 N N . GLY A 1 314 ? 12.406 -17.485 -13.260 1.00 51.56 314 GLY A N 1
ATOM 2380 C CA . GLY A 1 314 ? 12.163 -16.435 -12.271 1.00 51.56 314 GLY A CA 1
ATOM 2381 C C . GLY A 1 314 ? 13.289 -16.323 -11.244 1.00 51.56 314 GLY A C 1
ATOM 2382 O O . GLY A 1 314 ? 13.871 -17.330 -10.848 1.00 51.56 314 GLY A O 1
ATOM 2383 N N . ILE A 1 315 ? 13.579 -15.066 -10.899 1.00 51.38 315 ILE A N 1
ATOM 2384 C CA . ILE A 1 315 ? 14.432 -14.486 -9.843 1.00 51.38 315 ILE A CA 1
ATOM 2385 C C . ILE A 1 315 ? 15.244 -13.331 -10.458 1.00 51.38 315 ILE A C 1
ATOM 2387 O O . ILE A 1 315 ? 15.966 -13.518 -11.437 1.00 51.38 315 ILE A O 1
ATOM 2391 N N . ILE A 1 316 ? 15.132 -12.135 -9.870 1.00 52.12 316 ILE A N 1
ATOM 2392 C CA . ILE A 1 316 ? 16.030 -11.002 -10.130 1.00 52.12 316 ILE A CA 1
ATOM 2393 C C . ILE A 1 316 ? 16.788 -10.681 -8.835 1.00 52.12 316 ILE A C 1
ATOM 2395 O O . ILE A 1 316 ? 16.169 -10.302 -7.837 1.00 52.12 316 ILE A O 1
ATOM 2399 N N . PHE A 1 317 ? 18.116 -10.835 -8.889 1.00 45.88 317 PHE A N 1
ATOM 2400 C CA . PHE A 1 317 ? 19.091 -10.406 -7.880 1.00 45.88 317 PHE A CA 1
ATOM 2401 C C . PHE A 1 317 ? 19.804 -9.121 -8.332 1.00 45.88 317 PHE A C 1
ATOM 2403 O O . PHE A 1 317 ? 20.100 -8.972 -9.522 1.00 45.88 317 PHE A O 1
ATOM 2410 N N . GLY A 1 318 ? 20.112 -8.236 -7.380 1.00 41.53 318 GLY A N 1
ATOM 2411 C CA . GLY A 1 318 ? 21.007 -7.082 -7.534 1.00 41.53 318 GLY A CA 1
ATOM 2412 C C . GLY A 1 318 ? 22.012 -7.018 -6.396 1.00 41.53 318 GLY A C 1
ATOM 2413 O O . GLY A 1 318 ? 21.606 -7.329 -5.255 1.00 41.53 318 GLY A O 1
#

Secondary structure (DSSP, 8-state):
----HHHHHHHHHHHHHHHHHHHHHHHHHHHHHHHHHHHHHHHHHHHHHHGGGG------------------TT-----TTSTTSSSPEEE-S-EEEEESSS--BTTEESSHHHHHHHHHTEEE-TT--EEEEESS-EEESS-EEEES-EEEEEEEE-TTPPEEE--SSEEEEEES-EEEEEES-EEEESSEEEEEES-EEEEE--TTSS--EEEEE--SS--TTS-EEEEEE-TT-EEEEEEEEEESS-BTTEEEEEEETT-EEEEEEEEEEEESSS-SEEEETT-EEE-TTEEEEES----SS--S---TT--EE-

Sequence (318 aa):
MSVDMSSKIDELAHNIGEVINRADALMDKFEKNEGDIAGIEEKLEKAATIDKDNSFSGNNSFEKPISIPEATKENEGINLGQADGRYSQLLTKDLSITVGTGPETATHFNSLQKAILEVSKYIVIDNKKISIRFTSDIETDEIVLIAGLISPNLYINFNGFKLKSTYDGMAIYLLNSKIRQIIKPYVESVGNCFHFSLSACEMFGDLTTDYTSKLSCLRPNQNVNNPLSGLFIGTGSDVGIRGKFQFLTPDTNKHFATSTGGGVISYRVPTEIVQASGIAFNVLNGGIIDNKGATVTGGATKNSQTPNEVTSAGIIFG

Organism: Campylobacter lari (NCBI:txid201)

Radius of gyration: 29.78 Å; chains: 1; bounding box: 85×63×84 Å

Foldseek 3Di:
DDDPVVVVVVVVVVVVVVVVVVVVVVVVVVVVVVVVVVVVVVVVVVVVVVVVVPPPPDDDDDDDDDDDPPDDPPCPDPPVVLPPLPAAAEDPAAAAAEEDDDDDDLRYYPDPLVVLVSVQSHDDDPPHAYEYEYPEAHEEADANENELAEALRYEYEPVQHEYEYPHQAENYEYYLHEYNEYELAHYAYCAEDYAYDLYEYEYYQDAPDPGEREFEHNNPDDDLVQAGEPEEFEANYEYEYEHHYEYDDDDQRYAPYEFERQGEYAYDAAYEYEYAEYAHYEYYHFGKYFCQNYDYHHYDVDYPDDFPDDDPRGITTD